Protein AF-A0A0K9P7D8-F1 (afdb_monomer_lite)

Foldseek 3Di:
DQAAAPQPRHSPPVVQWDAAPPPSNHTHGCVRVVNPDRDDPPDDDHDHDPVCVVVVVVPPPPPPDDDDDDDDDDDDDDDDDDDDDDDDDDDDDDDDDDDDDDDDDDDDDDDPDDDPDDDPDDPVVVVVVVVVVVVVVVVVVVVVVVVVVVVVVVVVVVVVVVVVVVVVVVVVVVVVVVVVVVVVVVVVVVVVVVVVVVVVVVVVVVVVVVVVVVVVVVVVVVVVVVVVVVVVVVVVVVVVVVVVVVVVVVVVVVVVVVVVVLLVVLVVVVVVVVVVCVVVPPPDPVVVCVVCVVVVCVSQPDPDPVVVVVCVVPHHCCVPVVNVVVCVVCVDPPPDD

Organism: Zostera marina (NCBI:txid29655)

Structure (mmCIF, N/CA/C/O backbone):
data_AF-A0A0K9P7D8-F1
#
_entry.id   AF-A0A0K9P7D8-F1
#
loop_
_atom_site.group_PDB
_atom_site.id
_atom_site.type_symbol
_atom_site.label_atom_id
_atom_site.label_alt_id
_atom_site.label_comp_id
_atom_site.label_asym_id
_atom_site.label_entity_id
_atom_site.label_seq_id
_atom_site.pdbx_PDB_ins_code
_atom_site.Cartn_x
_atom_site.Cartn_y
_atom_site.Cartn_z
_atom_site.occupancy
_atom_site.B_iso_or_equiv
_atom_site.auth_seq_id
_atom_site.auth_comp_id
_atom_site.auth_asym_id
_atom_site.auth_atom_id
_atom_site.pdbx_PDB_model_num
ATOM 1 N N . MET A 1 1 ? -27.433 30.986 1.032 1.00 58.84 1 MET A N 1
ATOM 2 C CA . MET A 1 1 ? -26.273 30.567 1.846 1.00 58.84 1 MET A CA 1
ATOM 3 C C . MET A 1 1 ? -25.090 30.485 0.903 1.00 58.84 1 MET A C 1
ATOM 5 O O . MET A 1 1 ? -25.210 29.782 -0.090 1.00 58.84 1 MET A O 1
ATOM 9 N N . ASN A 1 2 ? -24.015 31.236 1.149 1.00 71.69 2 ASN A N 1
ATOM 10 C CA . ASN A 1 2 ? -22.793 31.108 0.352 1.00 71.69 2 ASN A CA 1
ATOM 11 C C . ASN A 1 2 ? -22.069 29.847 0.818 1.00 71.69 2 ASN A C 1
ATOM 13 O O . ASN A 1 2 ? -21.418 29.853 1.861 1.00 71.69 2 ASN A O 1
ATOM 17 N N . THR A 1 3 ? -22.256 28.748 0.094 1.00 87.25 3 THR A N 1
ATOM 18 C CA . THR A 1 3 ? -21.546 27.497 0.351 1.00 87.25 3 THR A CA 1
ATOM 19 C C . THR A 1 3 ? -20.087 27.695 -0.048 1.00 87.25 3 THR A C 1
ATOM 21 O O . THR A 1 3 ? -19.791 27.936 -1.213 1.00 87.25 3 THR A O 1
ATOM 24 N N . VAL A 1 4 ? -19.181 27.643 0.926 1.00 96.06 4 VAL A N 1
ATOM 25 C CA . VAL A 1 4 ? -17.730 27.725 0.704 1.00 96.06 4 VAL A CA 1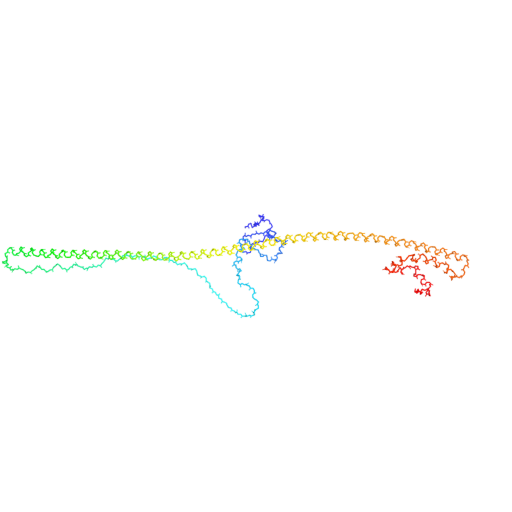
ATOM 26 C C . VAL A 1 4 ? -17.124 26.325 0.730 1.00 96.06 4 VAL A C 1
ATOM 28 O O . VAL A 1 4 ? -17.652 25.430 1.395 1.00 96.06 4 VAL A O 1
ATOM 31 N N . CYS A 1 5 ? -16.017 26.121 0.018 1.00 96.38 5 CYS A N 1
ATOM 32 C CA . CYS A 1 5 ? -15.288 24.860 0.079 1.00 96.38 5 CYS A CA 1
ATOM 33 C C . CYS A 1 5 ? -14.714 24.638 1.483 1.00 96.38 5 CYS A C 1
ATOM 35 O O . CYS A 1 5 ? -13.988 25.482 2.004 1.00 96.38 5 CYS A O 1
ATOM 37 N N . GLN A 1 6 ? -14.996 23.484 2.087 1.00 95.06 6 GLN A N 1
ATOM 38 C CA . GLN A 1 6 ? -14.546 23.170 3.449 1.00 95.06 6 GLN A CA 1
ATOM 39 C C . GLN A 1 6 ? -13.032 22.940 3.567 1.00 95.06 6 GLN A C 1
ATOM 41 O O . GLN A 1 6 ? -12.501 22.996 4.670 1.00 95.06 6 GLN A O 1
ATOM 46 N N . VAL A 1 7 ? -12.344 22.679 2.450 1.00 94.81 7 VAL A N 1
ATOM 47 C CA . VAL A 1 7 ? -10.894 22.416 2.433 1.00 94.81 7 VAL A CA 1
ATOM 48 C C . VAL A 1 7 ? -10.107 23.700 2.227 1.00 94.81 7 VAL A C 1
ATOM 50 O O . VAL A 1 7 ? -9.207 23.997 3.002 1.00 94.81 7 VAL A O 1
ATOM 53 N N . CYS A 1 8 ? -10.434 24.474 1.190 1.00 96.06 8 CYS A N 1
ATOM 54 C CA . CYS A 1 8 ? -9.676 25.680 0.854 1.00 96.06 8 CYS A CA 1
ATOM 55 C C . CYS A 1 8 ? -10.299 26.975 1.400 1.00 96.06 8 CYS A C 1
ATOM 57 O O . CYS A 1 8 ? -9.670 28.025 1.320 1.00 96.06 8 CYS A O 1
ATOM 59 N N . GLY A 1 9 ? -11.531 26.938 1.922 1.00 95.44 9 GLY A N 1
ATOM 60 C CA . GLY A 1 9 ? -12.249 28.110 2.441 1.00 95.44 9 GLY A CA 1
ATOM 61 C C . GLY A 1 9 ? -12.726 29.102 1.372 1.00 95.44 9 GLY A C 1
ATOM 62 O O . GLY A 1 9 ? -13.367 30.097 1.702 1.00 95.44 9 GLY A O 1
ATOM 63 N N . VAL A 1 10 ? -12.436 28.849 0.092 1.00 95.56 10 VAL A N 1
ATOM 64 C CA . VAL A 1 10 ? -12.766 29.745 -1.023 1.00 95.56 10 VAL A CA 1
ATOM 65 C C . VAL A 1 10 ? -14.200 29.493 -1.504 1.00 95.56 10 VAL A C 1
ATOM 67 O O . VAL A 1 10 ? -14.626 28.347 -1.656 1.00 95.56 10 VAL A O 1
ATOM 70 N N . GLY A 1 11 ? -14.948 30.577 -1.744 1.00 90.88 11 GLY A N 1
ATOM 71 C CA . GLY A 1 11 ? -16.308 30.558 -2.312 1.00 90.88 11 GLY A CA 1
ATOM 72 C C . GLY A 1 11 ? -16.385 30.909 -3.803 1.00 90.88 11 GLY A C 1
ATOM 73 O O . GLY A 1 11 ? -17.477 30.990 -4.356 1.00 90.88 11 GLY A O 1
ATOM 74 N N . ASN A 1 12 ? -15.242 31.149 -4.446 1.00 89.00 12 ASN A N 1
ATOM 75 C CA . ASN A 1 12 ? -15.163 31.418 -5.880 1.00 89.00 12 ASN A CA 1
ATOM 76 C C . ASN A 1 12 ? -15.348 30.109 -6.676 1.00 89.00 12 ASN A C 1
ATOM 78 O O . ASN A 1 12 ? -14.992 29.033 -6.188 1.00 89.00 12 ASN A O 1
ATOM 82 N N . ASN A 1 13 ? -15.884 30.221 -7.893 1.00 90.88 13 ASN A N 1
ATOM 83 C CA . ASN A 1 13 ? -16.211 29.119 -8.812 1.00 90.88 13 ASN A CA 1
ATOM 84 C C . ASN A 1 13 ? -17.233 28.117 -8.233 1.00 90.88 13 ASN A C 1
ATOM 86 O O . ASN A 1 13 ? -16.903 26.953 -7.982 1.00 90.88 13 ASN A O 1
ATOM 90 N N . PRO A 1 14 ? -18.483 28.550 -7.978 1.00 91.94 14 PRO A N 1
ATOM 91 C CA . PRO A 1 14 ? -19.525 27.678 -7.436 1.00 91.94 14 PRO A CA 1
ATOM 92 C C . PRO A 1 14 ? -19.873 26.492 -8.350 1.00 91.94 14 PRO A C 1
ATOM 94 O O . PRO A 1 14 ? -20.373 25.480 -7.868 1.00 91.94 14 PRO A O 1
ATOM 97 N N . GLU A 1 15 ? -19.591 26.592 -9.646 1.00 90.75 15 GLU A N 1
ATOM 98 C CA . GLU A 1 15 ? -19.736 25.519 -10.631 1.00 90.75 15 GLU A CA 1
ATOM 99 C C . GLU A 1 15 ? -18.812 24.315 -10.387 1.00 90.75 15 GLU A C 1
ATOM 101 O O . GLU A 1 15 ? -19.166 23.204 -10.776 1.00 90.75 15 GLU A O 1
ATOM 106 N N . ASP A 1 16 ? -17.681 24.508 -9.702 1.00 92.44 16 ASP A N 1
ATOM 107 C CA . ASP A 1 16 ? -16.727 23.439 -9.380 1.00 92.44 16 ASP A CA 1
ATOM 108 C C . ASP A 1 16 ? -16.980 22.809 -7.999 1.00 92.44 16 ASP A C 1
ATOM 110 O O . ASP A 1 16 ? -16.260 21.888 -7.591 1.00 92.44 16 ASP A O 1
ATOM 114 N N . LEU A 1 17 ? -17.976 23.305 -7.253 1.00 94.38 17 LEU A N 1
ATOM 115 C CA . LEU A 1 17 ? -18.335 22.779 -5.940 1.00 94.38 17 LEU A CA 1
ATOM 116 C C . LEU A 1 17 ? -19.171 21.507 -6.072 1.00 94.38 17 LEU A C 1
ATOM 118 O O . LEU A 1 17 ? -20.304 21.507 -6.552 1.00 94.38 17 LEU A O 1
ATOM 122 N N . ILE A 1 18 ? -18.638 20.422 -5.525 1.00 94.19 18 ILE A N 1
ATOM 123 C CA . ILE A 1 18 ? -19.352 19.169 -5.348 1.00 94.19 18 ILE A CA 1
ATOM 124 C C . ILE A 1 18 ? -20.016 19.202 -3.971 1.00 94.19 18 ILE A C 1
ATOM 126 O O . ILE A 1 18 ? -19.359 19.316 -2.933 1.00 94.19 18 ILE A O 1
ATOM 130 N N . LEU A 1 19 ? -21.344 19.105 -3.961 1.00 95.38 19 LEU A N 1
ATOM 131 C CA . LEU A 1 19 ? -22.136 19.056 -2.735 1.00 95.38 19 LEU A CA 1
ATOM 132 C C . LEU A 1 19 ? -22.250 17.624 -2.220 1.00 95.38 19 LEU A C 1
ATOM 134 O O . LEU A 1 19 ? -22.466 16.684 -2.987 1.00 95.38 19 LEU A O 1
ATOM 138 N N . CYS A 1 20 ? -22.203 17.464 -0.898 1.00 95.06 20 CYS A N 1
ATOM 139 C CA . CYS A 1 20 ? -22.435 16.173 -0.259 1.00 95.06 20 CYS A CA 1
ATOM 140 C C . CYS A 1 20 ? -23.817 15.643 -0.655 1.00 95.06 20 CYS A C 1
ATOM 142 O O . CYS A 1 20 ? -24.840 16.294 -0.428 1.00 95.06 20 CYS A O 1
ATOM 144 N N . THR A 1 21 ? -23.861 14.446 -1.233 1.00 94.88 21 THR A N 1
ATOM 145 C CA . THR A 1 21 ? -25.103 13.813 -1.697 1.00 94.88 21 THR A CA 1
ATOM 146 C C . THR A 1 21 ? -26.097 13.546 -0.571 1.00 94.88 21 THR A C 1
ATOM 148 O O . THR A 1 21 ? -27.298 13.550 -0.829 1.00 94.88 21 THR A O 1
ATOM 151 N N . ILE A 1 22 ? -25.612 13.399 0.666 1.00 94.19 22 ILE A N 1
ATOM 152 C CA . ILE A 1 22 ? -26.424 13.104 1.850 1.00 94.19 22 ILE A CA 1
ATOM 153 C C . ILE A 1 22 ? -26.918 14.383 2.526 1.00 94.19 22 ILE A C 1
ATOM 155 O O . ILE A 1 22 ? -28.121 14.607 2.600 1.00 94.19 22 ILE A O 1
ATOM 159 N N . CYS A 1 23 ? -26.010 15.215 3.050 1.00 94.06 23 CYS A N 1
ATOM 160 C CA . CYS A 1 23 ? -26.413 16.351 3.884 1.00 94.06 23 CYS A CA 1
ATOM 161 C C . CYS A 1 23 ? -26.654 17.643 3.106 1.00 94.06 23 CYS A C 1
ATOM 163 O O . CYS A 1 23 ? -27.262 18.547 3.665 1.00 94.06 23 CYS A O 1
ATOM 165 N N . LYS A 1 24 ? -26.133 17.770 1.875 1.00 94.00 24 LYS A N 1
ATOM 166 C CA . LYS A 1 24 ? -26.163 18.991 1.040 1.00 94.00 24 LYS A CA 1
ATOM 167 C C . LYS A 1 24 ? -25.583 20.264 1.685 1.00 94.00 24 LYS A C 1
ATOM 169 O O . LYS A 1 24 ? -25.501 21.289 1.022 1.00 94.00 24 LYS A O 1
ATOM 174 N N . ASN A 1 25 ? -25.123 20.181 2.934 1.00 94.12 25 ASN A N 1
ATOM 175 C CA . ASN A 1 25 ? -24.571 21.288 3.715 1.00 94.12 25 ASN A CA 1
ATOM 176 C C . ASN A 1 25 ? -23.050 21.417 3.569 1.00 94.12 25 ASN A C 1
ATOM 178 O O . ASN A 1 25 ? -22.493 22.480 3.818 1.00 94.12 25 ASN A O 1
ATOM 182 N N . ALA A 1 26 ? -22.376 20.328 3.198 1.00 95.06 26 ALA A N 1
ATOM 183 C CA . ALA A 1 26 ? -20.945 20.312 2.940 1.00 95.06 26 ALA A CA 1
ATOM 184 C C . ALA A 1 26 ? -20.677 20.442 1.438 1.00 95.06 26 ALA A C 1
ATOM 186 O O . ALA A 1 26 ? -21.335 19.773 0.634 1.00 95.06 26 ALA A O 1
ATOM 187 N N . ALA A 1 27 ? -19.689 21.264 1.089 1.00 96.19 27 ALA A N 1
ATOM 188 C CA . ALA A 1 27 ? -19.196 21.451 -0.268 1.00 96.19 27 ALA A CA 1
ATOM 189 C C . ALA A 1 27 ? -17.665 21.364 -0.283 1.00 96.19 27 ALA A C 1
ATOM 191 O O . ALA A 1 27 ? -16.997 21.890 0.613 1.00 96.19 27 ALA A O 1
ATOM 192 N N . GLN A 1 28 ? -17.111 20.737 -1.312 1.00 96.00 28 GLN A N 1
ATOM 193 C CA . GLN A 1 28 ? -15.687 20.797 -1.634 1.00 96.00 28 GLN A CA 1
ATOM 194 C C . GLN A 1 28 ? -15.530 21.016 -3.133 1.00 96.00 28 GLN A C 1
ATOM 196 O O . GLN A 1 28 ? -16.351 20.549 -3.920 1.00 96.00 28 GLN A O 1
ATOM 201 N N . HIS A 1 29 ? -14.483 21.727 -3.543 1.00 95.38 29 HIS A N 1
ATOM 202 C CA . HIS A 1 29 ? -14.145 21.797 -4.961 1.00 95.38 29 HIS A CA 1
ATOM 203 C C . HIS A 1 29 ? -13.710 20.425 -5.476 1.00 95.38 29 HIS A C 1
ATOM 205 O O . HIS A 1 29 ? -13.046 19.675 -4.758 1.00 95.38 29 HIS A O 1
ATOM 211 N N . SER A 1 30 ? -14.012 20.132 -6.739 1.00 93.25 30 SER A N 1
ATOM 212 C CA . SER A 1 30 ? -13.588 18.901 -7.422 1.00 93.25 30 SER A CA 1
ATOM 213 C C . SER A 1 30 ? -12.090 18.607 -7.247 1.00 93.25 30 SER A C 1
ATOM 215 O O . SER A 1 30 ? -11.712 17.501 -6.857 1.00 93.25 30 SER A O 1
ATOM 217 N N . TYR A 1 31 ? -1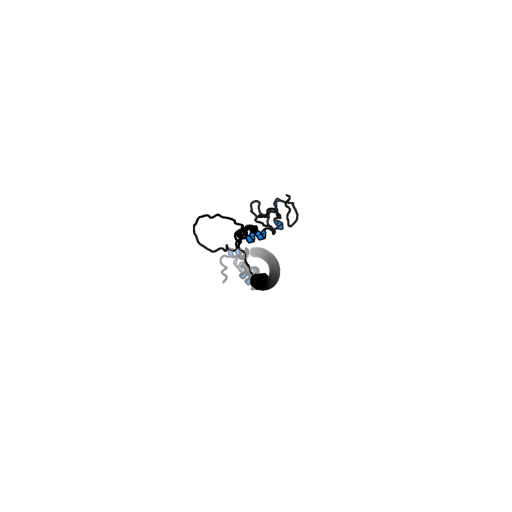1.239 19.620 -7.410 1.00 92.75 31 TYR A N 1
ATOM 218 C CA . TYR A 1 31 ? -9.793 19.495 -7.216 1.00 92.75 31 TYR A CA 1
ATOM 219 C C . TYR A 1 31 ? -9.384 19.300 -5.745 1.00 92.75 31 TYR A C 1
ATOM 221 O O . TYR A 1 31 ? -8.387 18.635 -5.475 1.00 92.75 31 TYR A O 1
ATOM 229 N N . CYS A 1 32 ? -10.153 19.823 -4.782 1.00 93.38 32 CYS A N 1
ATOM 230 C CA . CYS A 1 32 ? -9.916 19.594 -3.351 1.00 93.38 32 CYS A CA 1
ATOM 231 C C . CYS A 1 32 ? -10.277 18.166 -2.923 1.00 93.38 32 CYS A C 1
ATOM 233 O O . CYS A 1 32 ? -9.686 17.655 -1.978 1.00 93.38 32 CYS A O 1
ATOM 235 N N . CYS A 1 33 ? -11.205 17.512 -3.625 1.00 87.69 33 CYS A N 1
ATOM 236 C CA . CYS A 1 33 ? -11.535 16.102 -3.415 1.00 87.69 33 CYS A CA 1
ATOM 237 C C . CYS 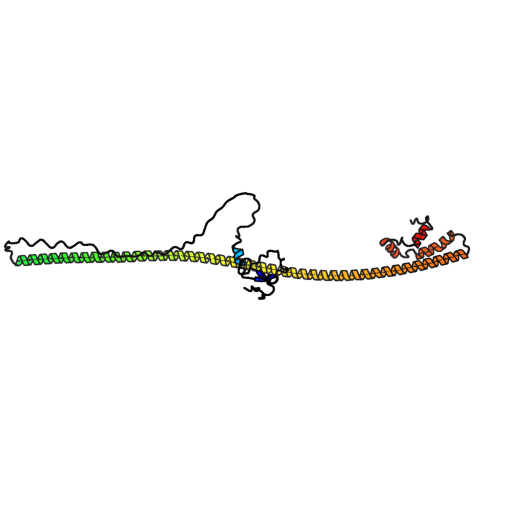A 1 33 ? -10.543 15.134 -4.093 1.00 87.69 33 CYS A C 1
ATOM 239 O O . CYS A 1 33 ? -10.769 13.927 -4.066 1.00 87.69 33 CYS A O 1
ATOM 241 N N . GLY A 1 34 ? -9.487 15.635 -4.747 1.00 86.88 34 GLY A N 1
ATOM 242 C CA . GLY A 1 34 ? -8.539 14.804 -5.495 1.00 86.88 34 GLY A CA 1
ATOM 243 C C . GLY A 1 34 ? -9.037 14.361 -6.876 1.00 86.88 34 GLY A C 1
ATOM 244 O O . GLY A 1 34 ? -8.419 13.498 -7.500 1.00 86.88 34 GLY A O 1
ATOM 245 N N . PHE A 1 35 ? -10.125 14.943 -7.401 1.00 84.25 35 PHE A N 1
ATOM 246 C CA . PHE A 1 35 ? -10.504 14.711 -8.794 1.00 84.25 35 PHE A CA 1
ATOM 247 C C . PHE A 1 35 ? -9.566 15.502 -9.709 1.00 84.25 35 PHE A C 1
ATOM 249 O O . PHE A 1 35 ? -9.668 16.718 -9.844 1.00 84.25 35 PHE A O 1
ATOM 256 N N . HIS A 1 36 ? -8.657 14.797 -10.383 1.00 79.25 36 HIS A N 1
ATOM 257 C CA . HIS A 1 36 ? -7.757 15.397 -11.376 1.00 79.25 36 HIS A CA 1
ATOM 258 C C . HIS A 1 36 ? -8.460 15.783 -12.690 1.00 79.25 36 HIS A C 1
ATOM 260 O O . HIS A 1 36 ? -7.862 16.437 -13.543 1.00 79.25 36 HIS A O 1
ATOM 266 N N . LYS A 1 37 ? -9.723 15.380 -12.875 1.00 82.75 37 LYS A N 1
ATOM 267 C CA . LYS A 1 37 ? -10.567 15.770 -14.009 1.00 82.75 37 LYS A CA 1
ATOM 268 C C . LYS A 1 37 ? -11.878 16.329 -13.479 1.00 82.75 37 LYS A C 1
ATOM 270 O O . LYS A 1 37 ? -12.558 15.651 -12.714 1.00 82.75 37 LYS A O 1
ATOM 275 N N . ILE A 1 38 ? -12.215 17.544 -13.907 1.00 81.62 38 ILE A N 1
ATOM 276 C CA . ILE A 1 38 ? -13.512 18.158 -13.620 1.00 81.62 38 ILE A CA 1
ATOM 277 C C . ILE A 1 38 ? -14.579 17.297 -14.315 1.00 81.62 38 ILE A C 1
ATOM 279 O O . ILE A 1 38 ? -14.485 17.100 -15.533 1.00 81.62 38 ILE A O 1
ATOM 283 N N . PRO A 1 39 ? -15.545 16.742 -13.566 1.00 80.38 39 PRO A N 1
ATOM 284 C CA . PRO A 1 39 ? -16.648 15.972 -14.128 1.00 80.38 39 PRO A CA 1
ATOM 285 C C . PRO A 1 39 ? -17.372 16.786 -15.204 1.00 80.38 39 PRO A C 1
ATOM 287 O O . PRO A 1 39 ? -17.573 17.994 -15.052 1.00 80.38 39 PRO A O 1
ATOM 290 N N . LYS A 1 40 ? -17.753 16.151 -16.315 1.00 85.88 40 LYS A N 1
ATOM 291 C CA . LYS A 1 40 ? -18.542 16.843 -17.348 1.00 85.88 40 LYS A CA 1
ATOM 292 C C . LYS A 1 40 ? -19.914 17.216 -16.773 1.00 85.88 40 LYS A C 1
ATOM 294 O O . LYS A 1 40 ? -20.406 16.529 -15.886 1.00 85.88 40 LYS A O 1
ATOM 299 N N . LYS A 1 41 ? -20.558 18.266 -17.307 1.00 78.00 41 LYS A N 1
ATOM 300 C CA . LYS A 1 41 ? -21.847 18.798 -16.803 1.00 78.00 41 LYS A CA 1
ATOM 301 C C . LYS A 1 41 ? -22.975 17.760 -16.654 1.00 78.00 41 LYS A C 1
ATOM 303 O O . LYS A 1 41 ? -23.896 18.009 -15.886 1.00 78.00 41 LYS A O 1
ATOM 308 N N . ASP A 1 42 ? -22.875 16.613 -17.325 1.00 81.75 42 ASP A N 1
ATOM 309 C CA . ASP A 1 42 ? -23.888 15.551 -17.312 1.00 81.75 42 ASP A CA 1
ATOM 310 C C . ASP A 1 42 ? -23.493 14.318 -16.468 1.00 81.75 42 ASP A C 1
ATOM 312 O O . ASP A 1 42 ? -24.247 13.348 -16.384 1.00 81.75 42 ASP A O 1
ATOM 316 N N . GLU A 1 43 ? -22.316 14.318 -15.834 1.00 85.88 43 GLU A N 1
ATOM 317 C CA . GLU A 1 43 ? -21.859 13.208 -14.994 1.00 85.88 43 GLU A CA 1
ATOM 318 C C . GLU A 1 43 ? -22.348 13.382 -13.548 1.00 85.88 43 GLU A C 1
ATOM 320 O O . GLU A 1 43 ? -21.977 14.318 -12.840 1.00 85.88 43 GLU A O 1
ATOM 325 N N . ASN A 1 44 ? -23.178 12.445 -13.080 1.00 83.81 44 ASN A N 1
ATOM 326 C CA . ASN A 1 44 ? -23.623 12.402 -11.687 1.00 83.81 44 ASN A CA 1
ATOM 327 C C . ASN A 1 44 ? -22.471 11.972 -10.770 1.00 83.81 44 ASN A C 1
ATOM 329 O O . ASN A 1 44 ? -22.159 10.786 -10.655 1.00 83.81 44 ASN A O 1
ATOM 333 N N . VAL A 1 45 ? -21.859 12.933 -10.082 1.00 88.50 45 VAL A N 1
ATOM 334 C CA . VAL A 1 45 ? -20.767 12.670 -9.137 1.00 88.50 45 VAL A CA 1
ATOM 335 C C . VAL A 1 45 ? -21.341 12.380 -7.757 1.00 88.50 45 VAL A C 1
ATOM 337 O O . VAL A 1 45 ? -21.974 13.232 -7.130 1.00 88.50 45 VAL A O 1
ATOM 340 N N . VAL A 1 46 ? -21.106 11.165 -7.264 1.00 90.81 46 VAL A N 1
ATOM 341 C CA . VAL A 1 46 ? -21.499 10.768 -5.910 1.00 90.81 46 VAL A CA 1
ATOM 342 C C . VAL A 1 46 ? -20.345 11.050 -4.955 1.00 90.81 46 VAL A C 1
ATOM 344 O O . VAL A 1 46 ? -19.342 10.345 -4.950 1.00 90.81 46 VAL A O 1
ATOM 347 N N . TRP A 1 47 ? -20.501 12.078 -4.123 1.00 92.75 47 TRP A N 1
ATOM 348 C CA . TRP A 1 47 ? -19.561 12.424 -3.055 1.00 92.75 47 TRP A CA 1
ATOM 349 C C . TRP A 1 47 ? -20.287 12.550 -1.712 1.00 92.75 47 TRP A C 1
ATOM 351 O O . TRP A 1 47 ? -21.454 12.956 -1.654 1.00 92.75 47 TRP A O 1
ATOM 361 N N . SER A 1 48 ? -19.607 12.188 -0.625 1.00 93.50 48 SER A N 1
ATOM 362 C CA . SER A 1 48 ? -20.116 12.288 0.746 1.00 93.50 48 SER A CA 1
ATOM 363 C C . SER A 1 48 ? -19.049 12.878 1.655 1.00 93.50 48 SER A C 1
ATOM 365 O O . SER A 1 48 ? -17.906 12.435 1.622 1.00 93.50 48 SER A O 1
ATOM 367 N N . CYS A 1 49 ? -19.423 13.857 2.481 1.00 93.69 49 CYS A N 1
ATOM 368 C CA . CYS A 1 49 ? -18.496 14.451 3.442 1.00 93.69 49 CYS A CA 1
ATOM 369 C C . CYS A 1 49 ? -18.147 13.473 4.572 1.00 93.69 49 CYS A C 1
ATOM 371 O O . CYS A 1 49 ? -18.903 12.542 4.854 1.00 93.69 49 CYS A O 1
ATOM 373 N N . GLU A 1 50 ? -17.046 13.733 5.274 1.00 89.62 50 GLU A N 1
ATOM 374 C CA . GLU A 1 50 ? -16.521 12.880 6.353 1.00 89.62 50 GLU A CA 1
ATOM 375 C C . GLU A 1 50 ? -17.542 12.599 7.465 1.00 89.62 50 GLU A C 1
ATOM 377 O O . GLU A 1 50 ? -17.593 11.498 8.004 1.00 89.62 50 GLU A O 1
ATOM 382 N N . GLN A 1 51 ? -18.429 13.554 7.758 1.00 91.38 51 GLN A N 1
ATOM 383 C CA . GLN A 1 51 ? -19.506 13.371 8.739 1.00 91.38 51 GLN A CA 1
ATOM 384 C C . GLN A 1 51 ? -20.605 12.411 8.252 1.00 91.38 51 GLN A C 1
ATOM 386 O O . GLN A 1 51 ? -21.302 11.797 9.058 1.00 91.38 51 GLN A O 1
ATOM 391 N N . CYS A 1 52 ? -20.780 12.286 6.935 1.00 91.06 52 CYS A N 1
ATOM 392 C CA . CYS A 1 52 ? -21.796 11.441 6.309 1.00 91.06 52 CYS A CA 1
ATOM 393 C C . CYS A 1 52 ? -21.270 10.056 5.894 1.00 91.06 52 CYS A C 1
ATOM 395 O O . CYS A 1 52 ? -22.076 9.135 5.758 1.00 91.06 52 CYS A O 1
ATOM 397 N N . VAL A 1 53 ? -19.952 9.870 5.739 1.00 87.00 53 VAL A N 1
ATOM 398 C CA . VAL A 1 53 ? -19.330 8.565 5.421 1.00 87.00 53 VAL A CA 1
ATOM 399 C C . VAL A 1 53 ? -19.776 7.438 6.376 1.00 87.00 53 VAL A C 1
ATOM 401 O O . VAL A 1 53 ? -20.186 6.383 5.882 1.00 87.00 53 VAL A O 1
ATOM 404 N N . PRO A 1 54 ? -19.834 7.626 7.714 1.00 73.88 54 PRO A N 1
ATOM 405 C CA . PRO A 1 54 ? -20.277 6.574 8.635 1.00 73.88 54 PRO A CA 1
ATOM 406 C C . PRO A 1 54 ? -21.733 6.128 8.425 1.00 73.88 54 PRO A C 1
ATOM 408 O O . PRO A 1 54 ? -22.103 5.021 8.815 1.00 73.88 54 PRO A O 1
ATOM 411 N N . ILE A 1 55 ? -22.577 6.971 7.818 1.00 72.19 55 ILE A N 1
ATOM 412 C CA . ILE A 1 55 ? -23.995 6.673 7.562 1.00 72.19 55 ILE A CA 1
ATOM 413 C C . ILE A 1 55 ? -24.137 5.699 6.385 1.00 72.19 55 ILE A C 1
ATOM 415 O O . ILE A 1 55 ? -25.020 4.842 6.408 1.00 72.19 55 ILE A O 1
ATOM 419 N N . ILE A 1 56 ? -23.255 5.792 5.384 1.00 60.28 56 ILE A N 1
ATOM 420 C CA . ILE A 1 56 ? -23.243 4.885 4.226 1.00 60.28 56 ILE A CA 1
ATOM 421 C C . ILE A 1 56 ? -22.806 3.488 4.657 1.00 60.28 56 ILE A C 1
ATOM 423 O O . ILE A 1 56 ? -23.472 2.512 4.325 1.00 60.28 56 ILE A O 1
ATOM 427 N N . ILE A 1 57 ? -21.753 3.399 5.472 1.00 59.91 57 ILE A N 1
ATOM 428 C CA . ILE A 1 57 ? -21.218 2.116 5.950 1.00 59.91 57 ILE A CA 1
ATOM 429 C C . ILE A 1 57 ? -22.256 1.364 6.802 1.00 59.91 57 ILE A C 1
ATOM 431 O O . ILE A 1 57 ? -22.291 0.142 6.790 1.00 59.91 57 ILE A O 1
ATOM 435 N N . ARG A 1 58 ? -23.161 2.078 7.486 1.00 53.91 58 ARG A N 1
ATOM 436 C CA . ARG A 1 58 ? -24.250 1.467 8.270 1.00 53.91 58 ARG A CA 1
ATOM 437 C C . ARG A 1 58 ? -25.473 1.042 7.454 1.00 53.91 58 ARG A C 1
ATOM 439 O O . ARG A 1 58 ? -26.303 0.316 7.986 1.00 53.91 58 ARG A O 1
ATOM 446 N N . LYS A 1 59 ? -25.628 1.523 6.216 1.00 56.03 59 LYS A N 1
ATOM 447 C CA . LYS A 1 59 ? -26.757 1.164 5.335 1.00 56.03 59 LYS A CA 1
ATOM 448 C C . LYS A 1 59 ? -26.417 0.076 4.323 1.00 56.03 59 LYS A C 1
ATOM 450 O O . LYS A 1 59 ? -27.331 -0.491 3.735 1.00 56.03 59 LYS A O 1
ATOM 455 N N . ILE A 1 60 ? -25.134 -0.200 4.108 1.00 53.69 60 ILE A N 1
ATOM 456 C CA . ILE A 1 60 ? -24.708 -1.376 3.357 1.00 53.69 60 ILE A CA 1
ATOM 457 C C . ILE A 1 60 ? -24.727 -2.528 4.357 1.00 53.69 60 ILE A C 1
ATOM 459 O O . ILE A 1 60 ? -23.772 -2.721 5.105 1.00 53.69 60 ILE A O 1
ATOM 463 N N . ASP A 1 61 ? -25.854 -3.238 4.422 1.00 48.03 61 ASP A N 1
ATOM 464 C CA . ASP A 1 61 ? -25.934 -4.488 5.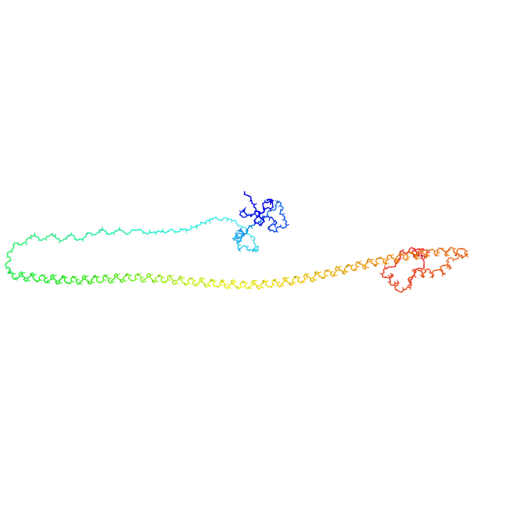171 1.00 48.03 61 ASP A CA 1
ATOM 465 C C . ASP A 1 61 ? -24.773 -5.397 4.732 1.00 48.03 61 ASP A C 1
ATOM 467 O O . ASP A 1 61 ? -24.678 -5.736 3.550 1.00 48.03 61 ASP A O 1
ATOM 471 N N . PRO A 1 62 ? -23.908 -5.870 5.645 1.00 52.03 62 PRO A N 1
ATOM 472 C CA . PRO A 1 62 ? -22.847 -6.814 5.298 1.00 52.03 62 PRO A CA 1
ATOM 473 C C . PRO A 1 62 ? -23.374 -8.197 4.858 1.00 52.03 62 PRO A C 1
ATOM 475 O O . PRO A 1 62 ? -22.576 -9.097 4.614 1.00 52.03 62 PRO A O 1
ATOM 478 N N . SER A 1 63 ? -24.697 -8.392 4.737 1.00 50.91 63 SER A N 1
ATOM 479 C CA . SER A 1 63 ? -25.301 -9.664 4.310 1.00 50.91 63 SER A CA 1
ATOM 480 C C . SER A 1 63 ? -25.454 -9.829 2.792 1.00 50.91 63 SER A C 1
ATOM 482 O O . SER A 1 63 ? -25.694 -10.942 2.328 1.00 50.91 63 SER A O 1
ATOM 484 N N . SER A 1 64 ? -25.262 -8.777 1.988 1.00 47.12 64 SER A N 1
ATOM 485 C CA . SER A 1 64 ? -25.324 -8.882 0.524 1.00 47.12 64 SER A CA 1
ATOM 486 C C . SER A 1 64 ? -23.944 -9.142 -0.089 1.00 47.12 64 SER A C 1
ATOM 488 O O . SER A 1 64 ? -23.402 -8.309 -0.814 1.00 47.12 64 SER A O 1
ATOM 490 N N . ALA A 1 65 ? -23.369 -10.310 0.201 1.00 44.53 65 ALA A N 1
ATOM 491 C CA . ALA A 1 65 ? -22.325 -10.891 -0.642 1.00 44.53 65 ALA A CA 1
ATOM 492 C C . ALA A 1 65 ? -22.972 -11.478 -1.919 1.00 44.53 65 ALA A C 1
ATOM 494 O O . ALA A 1 65 ? -24.076 -12.027 -1.842 1.00 44.53 65 ALA A O 1
ATOM 495 N N . PRO A 1 66 ? -22.332 -11.388 -3.100 1.00 48.72 66 PRO A N 1
ATOM 496 C CA . PRO A 1 66 ? -22.913 -11.893 -4.336 1.00 48.72 66 PRO A CA 1
ATOM 497 C C . PRO A 1 66 ? -22.811 -13.420 -4.369 1.00 48.72 66 PRO A C 1
ATOM 499 O O . PRO A 1 66 ? -21.771 -13.975 -4.717 1.00 48.72 66 PRO A O 1
ATOM 502 N N . ASN A 1 67 ? -23.900 -14.109 -4.023 1.00 42.56 67 ASN A N 1
ATOM 503 C CA . ASN A 1 67 ? -24.047 -15.521 -4.355 1.00 42.56 67 ASN A CA 1
ATOM 504 C C . ASN A 1 67 ? -24.556 -15.663 -5.790 1.00 42.56 67 ASN A C 1
ATOM 506 O O . ASN A 1 67 ? -25.571 -15.089 -6.189 1.00 42.56 67 ASN A O 1
ATOM 510 N N . ALA A 1 68 ? -23.802 -16.445 -6.551 1.00 46.41 68 ALA A N 1
ATOM 511 C CA . ALA A 1 68 ? -24.074 -16.825 -7.918 1.00 46.41 68 ALA A CA 1
ATOM 512 C C . ALA A 1 68 ? -25.443 -17.518 -8.075 1.00 46.41 68 ALA A C 1
ATOM 514 O O . ALA A 1 68 ? -25.828 -18.371 -7.280 1.00 46.41 68 ALA A O 1
ATOM 515 N N . THR A 1 69 ? -26.114 -17.172 -9.175 1.00 45.94 69 THR A N 1
ATOM 516 C CA . THR A 1 69 ? -27.021 -18.024 -9.959 1.00 45.94 69 THR A CA 1
ATOM 517 C C . THR A 1 69 ? -28.196 -18.688 -9.224 1.00 45.94 69 THR A C 1
ATOM 519 O O . THR A 1 69 ? -28.080 -19.811 -8.744 1.00 45.94 69 THR A O 1
ATOM 522 N N . ARG A 1 70 ? -29.399 -18.097 -9.325 1.00 38.31 70 ARG A N 1
ATOM 523 C CA . ARG A 1 70 ? -30.598 -18.811 -9.823 1.00 38.31 70 ARG A CA 1
ATOM 524 C C . ARG A 1 70 ? -31.802 -17.894 -10.030 1.00 38.31 70 ARG A C 1
ATOM 526 O O . ARG A 1 70 ? -32.184 -17.101 -9.182 1.00 38.31 70 ARG A O 1
ATOM 533 N N . THR A 1 71 ? -32.403 -18.092 -11.193 1.00 44.59 71 THR A N 1
ATOM 534 C CA . THR A 1 71 ? -33.719 -17.653 -11.654 1.00 44.59 71 THR A CA 1
ATOM 535 C C . THR A 1 71 ? -34.844 -18.069 -10.703 1.00 44.59 71 THR A C 1
ATOM 537 O O . THR A 1 71 ? -34.947 -19.248 -10.359 1.00 44.59 71 THR A O 1
ATOM 540 N N . GLY A 1 72 ? -35.731 -17.135 -10.357 1.00 35.59 72 GLY A N 1
ATOM 541 C CA . GLY A 1 72 ? -36.960 -17.430 -9.623 1.00 35.59 72 GLY A CA 1
ATOM 542 C C . GLY A 1 72 ? -37.845 -16.199 -9.449 1.00 35.59 72 GLY A C 1
ATOM 543 O O . GLY A 1 72 ? -37.584 -15.346 -8.613 1.00 35.59 72 GLY A O 1
ATOM 544 N N . THR A 1 73 ? -38.890 -16.122 -10.266 1.00 45.69 73 THR A N 1
ATOM 545 C CA . THR A 1 73 ? -40.027 -15.199 -10.184 1.00 45.69 73 THR A CA 1
ATOM 546 C C . THR A 1 73 ? -40.788 -15.340 -8.863 1.00 45.69 73 THR A C 1
ATOM 548 O O . THR A 1 73 ? -41.128 -16.459 -8.483 1.00 45.69 73 THR A O 1
ATOM 551 N N . GLY A 1 74 ? -41.145 -14.229 -8.211 1.00 34.47 74 GLY A N 1
ATOM 552 C CA . GLY A 1 74 ? -42.028 -14.260 -7.042 1.00 34.47 74 GLY A CA 1
ATOM 553 C C . GLY A 1 74 ? -42.352 -12.880 -6.477 1.00 34.47 74 GLY A C 1
ATOM 554 O O . GLY A 1 74 ? -41.487 -12.177 -5.972 1.00 34.47 74 GLY A O 1
ATOM 555 N N . THR A 1 75 ? -43.618 -12.507 -6.593 1.00 40.12 75 THR A N 1
ATOM 556 C CA . THR A 1 75 ? -44.289 -11.293 -6.114 1.00 40.12 75 THR A CA 1
ATOM 557 C C . THR A 1 75 ? -44.448 -11.198 -4.589 1.00 40.12 75 THR A C 1
ATOM 559 O O . THR A 1 75 ? -44.629 -12.216 -3.931 1.00 40.12 75 THR A O 1
ATOM 562 N N . SER A 1 76 ? -44.623 -9.952 -4.117 1.00 35.62 76 SER A N 1
ATOM 563 C CA . SER A 1 76 ? -45.515 -9.509 -3.019 1.00 35.62 76 SER A CA 1
ATOM 564 C C . SER A 1 76 ? -44.874 -8.991 -1.717 1.00 35.62 76 SER A C 1
ATOM 566 O O . SER A 1 76 ? -44.219 -9.717 -0.985 1.00 35.62 76 SER A O 1
ATOM 568 N N . SER A 1 77 ? -45.160 -7.706 -1.453 1.00 39.47 77 SER A N 1
ATOM 569 C CA . SER A 1 77 ? -45.732 -7.125 -0.220 1.00 39.47 77 SER A CA 1
ATOM 570 C C . SER A 1 77 ? -45.306 -7.683 1.147 1.00 39.47 77 SER A C 1
ATOM 572 O O . SER A 1 77 ? -45.646 -8.811 1.475 1.00 39.47 77 SER A O 1
ATOM 574 N N . HIS A 1 78 ? -44.763 -6.826 2.024 1.00 32.66 78 HIS A N 1
ATOM 575 C CA . HIS A 1 78 ? -45.434 -6.502 3.293 1.00 32.66 78 HIS A CA 1
ATOM 576 C C . HIS A 1 78 ? -44.855 -5.260 3.997 1.00 32.66 78 HIS A C 1
ATOM 578 O O . HIS A 1 78 ? -43.686 -4.903 3.890 1.00 32.66 78 HIS A O 1
ATOM 584 N N . ARG A 1 79 ? -45.780 -4.599 4.689 1.00 36.06 79 ARG A N 1
ATOM 585 C CA . ARG A 1 79 ? -45.762 -3.343 5.451 1.00 36.06 79 ARG A CA 1
ATOM 586 C C . ARG A 1 79 ? -45.583 -3.649 6.954 1.00 36.06 79 ARG A C 1
ATOM 588 O O . ARG A 1 79 ? -45.943 -4.757 7.340 1.00 36.06 79 ARG A O 1
ATOM 595 N N . LEU A 1 80 ? -45.221 -2.620 7.748 1.00 35.81 80 LEU A N 1
ATOM 596 C CA . LEU A 1 80 ? -45.397 -2.393 9.218 1.00 35.81 80 LEU A CA 1
ATOM 597 C C . LEU A 1 80 ? -44.072 -2.263 10.002 1.00 35.81 80 LEU A C 1
ATOM 599 O O . LEU A 1 80 ? -43.222 -3.140 9.944 1.00 35.81 80 LEU A O 1
ATOM 603 N N . ASP A 1 81 ? -43.744 -1.060 10.498 1.00 30.08 81 ASP A N 1
ATOM 604 C CA . ASP A 1 81 ? -44.133 -0.410 11.786 1.00 30.08 81 ASP A CA 1
ATOM 605 C C . ASP A 1 81 ? -43.268 -0.892 12.966 1.00 30.08 81 ASP A C 1
ATOM 607 O O . ASP A 1 81 ? -43.207 -2.072 13.275 1.00 30.08 81 ASP A O 1
ATOM 611 N N . LYS A 1 82 ? -42.404 -0.047 13.548 1.00 41.97 82 LYS A N 1
ATOM 612 C CA . LYS A 1 82 ? -42.685 0.944 14.614 1.00 41.97 82 LYS A CA 1
ATOM 613 C C . LYS A 1 82 ? -43.503 0.380 15.783 1.00 41.97 82 LYS A C 1
ATOM 615 O O . LYS A 1 82 ? -44.724 0.415 15.758 1.00 41.97 82 LYS A O 1
ATOM 620 N N . SER A 1 83 ? -42.827 0.081 16.893 1.00 32.12 83 SER A N 1
ATOM 621 C CA . SER A 1 83 ? -43.401 0.328 18.220 1.00 32.12 83 SER A CA 1
ATOM 622 C C . SER A 1 83 ? -42.318 0.522 19.280 1.00 32.12 83 SER A C 1
ATOM 624 O O . SER A 1 83 ? -41.592 -0.397 19.649 1.00 32.12 83 SER A O 1
ATOM 626 N N . VAL A 1 84 ? -42.259 1.759 19.761 1.00 35.19 84 VAL A N 1
ATOM 627 C CA . VAL A 1 84 ? -41.658 2.206 21.016 1.00 35.19 84 VAL A CA 1
ATOM 628 C C . VAL A 1 84 ? -42.585 1.781 22.156 1.00 35.19 84 VAL A C 1
ATOM 630 O O . VAL A 1 84 ? -43.784 2.039 22.087 1.00 35.19 84 VAL A O 1
ATOM 633 N N . THR A 1 85 ? -42.051 1.201 23.229 1.00 34.19 85 THR A N 1
ATOM 634 C CA . THR A 1 85 ? -42.793 1.007 24.485 1.00 34.19 85 THR A CA 1
ATOM 635 C C . THR A 1 85 ? -42.067 1.690 25.639 1.00 34.19 85 THR A C 1
ATOM 637 O O . THR A 1 85 ? -41.110 1.151 26.189 1.00 34.19 85 THR A O 1
ATOM 640 N N . HIS A 1 86 ? -42.558 2.870 26.025 1.00 31.52 86 HIS A N 1
ATOM 641 C CA . HIS A 1 86 ? -42.395 3.426 27.369 1.00 31.52 86 HIS A CA 1
ATOM 642 C C . HIS A 1 86 ? -43.484 2.825 28.268 1.00 31.52 86 HIS A C 1
ATOM 644 O O . HIS A 1 86 ? -44.666 2.899 27.931 1.00 31.52 86 HIS A O 1
ATOM 650 N N . ARG A 1 87 ? -43.107 2.249 29.417 1.00 30.38 87 ARG A N 1
ATOM 651 C CA . ARG A 1 87 ? -44.052 1.775 30.438 1.00 30.38 87 ARG A CA 1
ATOM 652 C C . ARG A 1 87 ? -43.972 2.672 31.671 1.00 30.38 87 ARG A C 1
ATOM 654 O O . ARG A 1 87 ? -42.903 2.879 32.236 1.00 30.38 87 ARG A O 1
ATOM 661 N N . LEU A 1 88 ? -45.130 3.223 32.016 1.00 32.78 88 LEU A N 1
ATOM 662 C CA . LEU A 1 88 ? -45.389 4.167 33.096 1.00 32.78 88 LEU A CA 1
ATOM 663 C C . LEU A 1 88 ? -45.384 3.488 34.472 1.00 32.78 88 LEU A C 1
ATOM 665 O O . LEU A 1 88 ? -45.916 2.393 34.646 1.00 32.78 88 LEU A O 1
ATOM 669 N N . LEU A 1 89 ? -44.831 4.213 35.445 1.00 34.19 89 LEU A N 1
ATOM 670 C CA . LEU A 1 89 ? -44.968 4.013 36.886 1.00 34.19 89 LEU A CA 1
ATOM 671 C C . LEU A 1 89 ? -46.420 4.261 37.327 1.00 34.19 89 LEU A C 1
ATOM 673 O O . LEU A 1 89 ? -46.959 5.342 37.092 1.00 34.19 89 LEU A O 1
ATOM 677 N N . GLN A 1 90 ? -47.021 3.306 38.039 1.00 33.97 90 GLN A N 1
ATOM 678 C CA . GLN A 1 90 ? -48.227 3.528 38.842 1.00 33.97 90 GLN A CA 1
ATOM 679 C C . GLN A 1 90 ? -47.911 3.297 40.326 1.00 33.97 90 GLN A C 1
ATOM 681 O O . GLN A 1 90 ? -47.419 2.243 40.719 1.00 33.97 90 GLN A O 1
ATOM 686 N N . LYS A 1 91 ? -48.195 4.319 41.142 1.00 38.06 91 LYS A N 1
ATOM 687 C CA . LYS A 1 91 ? -48.264 4.265 42.611 1.00 38.06 91 LYS A CA 1
ATOM 688 C C . LYS A 1 91 ? -49.626 3.704 43.044 1.00 38.06 91 LYS A C 1
ATOM 690 O O . LYS A 1 91 ? -50.624 4.112 42.452 1.00 38.06 91 LYS A O 1
ATOM 695 N N . PRO A 1 92 ? -49.719 2.949 44.150 1.00 38.69 92 PRO A N 1
ATOM 696 C CA . PRO A 1 92 ? -50.973 2.774 44.868 1.00 38.69 92 PRO A CA 1
ATOM 697 C C . PRO A 1 92 ? -51.157 3.849 45.951 1.00 38.69 92 PRO A C 1
ATOM 699 O O . PRO A 1 92 ? -50.217 4.230 46.653 1.00 38.69 92 PRO A O 1
ATOM 702 N N . ARG A 1 93 ? -52.399 4.326 46.082 1.00 35.62 93 ARG A N 1
ATOM 703 C CA . ARG A 1 93 ? -52.901 5.165 47.175 1.00 35.62 93 ARG A CA 1
ATOM 704 C C . ARG A 1 93 ? -53.810 4.349 48.108 1.00 35.62 93 ARG A C 1
ATOM 706 O O . ARG A 1 93 ? -54.480 3.429 47.660 1.00 35.62 93 ARG A O 1
ATOM 713 N N . HIS A 1 94 ? -53.898 4.865 49.336 1.00 35.75 94 HIS A N 1
ATOM 714 C CA . HIS A 1 94 ? -54.983 4.779 50.324 1.00 35.75 94 HIS A CA 1
ATOM 715 C C . HIS A 1 94 ? -55.111 3.531 51.216 1.00 35.75 94 HIS A C 1
ATOM 717 O O . HIS A 1 94 ? -55.763 2.548 50.896 1.00 35.75 94 HIS A O 1
ATOM 723 N N . LEU A 1 95 ? -54.563 3.692 52.428 1.00 37.16 95 LEU A N 1
ATOM 724 C CA . LEU A 1 95 ? -55.068 3.157 53.692 1.00 37.16 95 LEU A CA 1
ATOM 725 C C . LEU A 1 95 ? -55.970 4.225 54.328 1.00 37.16 95 LEU A C 1
ATOM 727 O O . LEU A 1 95 ? -55.464 5.270 54.733 1.00 37.16 95 LEU A O 1
ATOM 731 N N . ALA A 1 96 ? -57.272 3.973 54.408 1.00 38.94 96 ALA A N 1
ATOM 732 C CA . ALA A 1 96 ? -58.192 4.630 55.335 1.00 38.94 96 A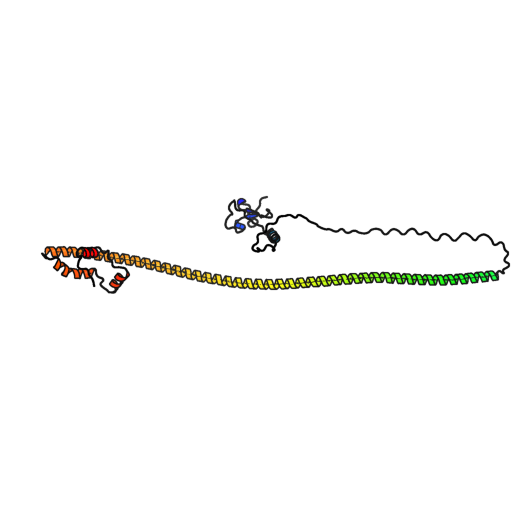LA A CA 1
ATOM 733 C C . ALA A 1 96 ? -59.500 3.836 55.326 1.00 38.94 96 ALA A C 1
ATOM 735 O O . ALA A 1 96 ? -60.333 4.102 54.480 1.00 38.94 96 ALA A O 1
ATOM 736 N N . ASP A 1 97 ? -59.621 2.844 56.211 1.00 36.62 97 ASP A N 1
ATOM 737 C CA . ASP A 1 97 ? -60.894 2.235 56.622 1.00 36.62 97 ASP A CA 1
ATOM 738 C C . ASP A 1 97 ? -60.640 1.384 57.875 1.00 36.62 97 ASP A C 1
ATOM 740 O O . ASP A 1 97 ? -60.300 0.208 57.800 1.00 36.62 97 ASP A O 1
ATOM 744 N N . TYR A 1 98 ? -60.724 2.009 59.050 1.00 38.94 98 TYR A N 1
ATOM 745 C CA . TYR A 1 98 ? -60.857 1.315 60.338 1.00 38.94 98 TYR A CA 1
ATOM 746 C C . TYR A 1 98 ? -61.538 2.260 61.332 1.00 38.94 98 TYR A C 1
ATOM 748 O O . TYR A 1 98 ? -60.904 2.859 62.197 1.00 38.94 98 TYR A O 1
ATOM 756 N N . ALA A 1 99 ? -62.848 2.428 61.176 1.00 37.59 99 ALA A N 1
ATOM 757 C CA . ALA A 1 99 ? -63.683 3.133 62.143 1.00 37.59 99 ALA A CA 1
ATOM 758 C C . ALA A 1 99 ? -65.124 2.611 62.086 1.00 37.59 99 ALA A C 1
ATOM 760 O O . ALA A 1 99 ? -66.026 3.334 61.690 1.00 37.59 99 ALA A O 1
ATOM 761 N N . SER A 1 100 ? -65.339 1.349 62.469 1.00 44.41 100 SER A N 1
ATOM 762 C CA . SER A 1 100 ? -66.687 0.827 62.748 1.00 44.41 100 SER A CA 1
ATOM 763 C C . SER A 1 100 ? -66.630 -0.618 63.240 1.00 44.41 100 SER A C 1
ATOM 765 O O . SER A 1 100 ? -66.554 -1.542 62.437 1.00 44.41 100 SER A O 1
ATOM 767 N N . MET A 1 101 ? -66.688 -0.819 64.557 1.00 35.22 101 MET A N 1
ATOM 768 C CA . MET A 1 101 ? -67.157 -2.071 65.166 1.00 35.22 101 MET A CA 1
ATOM 769 C C . MET A 1 101 ? -67.786 -1.747 66.536 1.00 35.22 101 MET A C 1
ATOM 771 O O . MET A 1 101 ? -67.054 -1.405 67.466 1.00 35.22 101 MET A O 1
ATOM 775 N N . PRO A 1 102 ? -69.127 -1.803 66.657 1.00 45.66 102 PRO A N 1
ATOM 776 C CA . PRO A 1 102 ? -69.868 -1.521 67.877 1.00 45.66 102 PRO A CA 1
ATOM 777 C C . PRO A 1 102 ? -70.335 -2.831 68.521 1.00 45.66 102 PRO A C 1
ATOM 779 O O . PRO A 1 102 ? -71.373 -3.363 68.155 1.00 45.66 102 PRO A O 1
ATOM 782 N N . TYR A 1 103 ? -69.592 -3.357 69.490 1.00 40.00 103 TYR A N 1
ATOM 783 C CA . TYR A 1 103 ? -70.097 -4.391 70.395 1.00 40.00 103 TYR A CA 1
ATOM 784 C C . TYR A 1 103 ? -69.421 -4.200 71.748 1.00 40.00 103 TYR A C 1
ATOM 786 O O . TYR A 1 103 ? -68.212 -4.386 71.836 1.00 40.00 103 TYR A O 1
ATOM 794 N N . LEU A 1 104 ? -70.207 -3.770 72.744 1.00 38.91 104 LEU A N 1
ATOM 795 C CA . LEU A 1 104 ? -70.054 -3.926 74.208 1.00 38.91 104 LEU A CA 1
ATOM 796 C C . LEU A 1 104 ? -70.716 -2.757 74.973 1.00 38.91 104 LEU A C 1
ATOM 798 O O . LEU A 1 104 ? -70.146 -2.173 75.888 1.00 38.91 104 LEU A O 1
ATOM 802 N N . THR A 1 105 ? -71.960 -2.432 74.624 1.00 41.16 105 THR A N 1
ATOM 803 C CA . THR A 1 105 ? -72.875 -1.663 75.483 1.00 41.16 105 THR A CA 1
ATOM 804 C C . THR A 1 105 ? -74.175 -2.439 75.565 1.00 41.16 105 THR A C 1
ATOM 806 O O . THR A 1 105 ? -75.031 -2.328 74.692 1.00 41.16 105 THR A O 1
ATOM 809 N N . GLY A 1 106 ? -74.293 -3.294 76.572 1.00 43.22 106 GLY A N 1
ATOM 810 C CA . GLY A 1 106 ? -75.504 -4.077 76.774 1.00 43.22 106 GLY A CA 1
ATOM 811 C C . GLY A 1 106 ? -75.298 -5.164 77.805 1.00 43.22 106 GLY A C 1
ATOM 812 O O . GLY A 1 106 ? -75.333 -6.323 77.435 1.00 43.22 106 GLY A O 1
ATOM 813 N N . TYR A 1 107 ? -75.012 -4.789 79.056 1.00 41.41 107 TYR A N 1
ATOM 814 C CA . TYR A 1 107 ? -75.234 -5.645 80.232 1.00 41.41 107 TYR A CA 1
ATOM 815 C C . TYR A 1 107 ? -75.096 -4.835 81.538 1.00 41.41 107 TYR A C 1
ATOM 817 O O . TYR A 1 107 ? -74.296 -5.146 82.406 1.00 41.41 107 TYR A O 1
ATOM 825 N N . TYR A 1 108 ? -75.854 -3.745 81.672 1.00 39.56 108 TYR A N 1
ATOM 826 C CA . TYR A 1 108 ? -76.136 -3.115 82.969 1.00 39.56 108 TYR A CA 1
ATOM 827 C C . TYR A 1 108 ? -77.558 -2.570 82.902 1.00 39.56 108 TYR A C 1
ATOM 829 O O . TYR A 1 108 ? -77.796 -1.492 82.368 1.00 39.56 108 TYR A O 1
ATOM 837 N N . GLY A 1 109 ? -78.519 -3.367 83.359 1.00 42.12 109 GLY A N 1
ATOM 838 C CA . GLY A 1 109 ? -79.926 -2.984 83.331 1.00 42.12 109 GLY A CA 1
ATOM 839 C C . GLY A 1 109 ? -80.850 -4.178 83.482 1.00 42.12 109 GLY A C 1
ATOM 840 O O . GLY A 1 109 ? -81.515 -4.538 82.521 1.00 42.12 109 GLY A O 1
ATOM 841 N N . SER A 1 110 ? -80.829 -4.820 84.653 1.00 46.22 110 SER A N 1
ATOM 842 C CA . SER A 1 110 ? -81.942 -5.594 85.240 1.00 46.22 110 SER A CA 1
ATOM 843 C C . SER A 1 110 ? -81.434 -6.321 86.483 1.00 46.22 110 SER A C 1
ATOM 845 O O . SER A 1 110 ? -80.963 -7.447 86.384 1.00 46.22 110 SER A O 1
ATOM 847 N N . LEU A 1 111 ? -81.459 -5.636 87.629 1.00 40.09 111 LEU A N 1
ATOM 848 C CA . LEU A 1 111 ? -81.462 -6.221 88.980 1.00 40.09 111 LEU A CA 1
ATOM 849 C C . LEU A 1 111 ? -81.659 -5.087 90.001 1.00 40.09 111 LEU A C 1
ATOM 851 O O . LEU A 1 111 ? -80.795 -4.781 90.814 1.00 40.09 111 LEU A O 1
ATOM 855 N N . ILE A 1 112 ? -82.801 -4.410 89.902 1.00 43.28 112 ILE A N 1
ATOM 856 C CA . ILE A 1 112 ? -83.406 -3.673 91.014 1.00 43.28 112 ILE A CA 1
ATOM 857 C C . ILE A 1 112 ? -84.883 -4.023 90.941 1.00 43.28 112 ILE A C 1
ATOM 859 O O . ILE A 1 112 ? -85.633 -3.340 90.265 1.00 43.28 112 ILE A O 1
ATOM 863 N N . GLU A 1 113 ? -85.255 -5.151 91.529 1.00 44.81 113 GLU A N 1
ATOM 864 C CA . GLU A 1 113 ? -86.597 -5.436 92.037 1.00 44.81 113 GLU A CA 1
ATOM 865 C C . GLU A 1 113 ? -86.537 -6.818 92.701 1.00 44.81 113 GLU A C 1
ATOM 867 O O . GLU A 1 113 ? -86.049 -7.772 92.102 1.00 44.81 113 GLU A O 1
ATOM 872 N N . HIS A 1 114 ? -87.005 -6.883 93.953 1.00 43.62 114 HIS A N 1
ATOM 873 C CA . HIS A 1 114 ? -87.063 -8.038 94.869 1.00 43.62 114 HIS A CA 1
ATOM 874 C C . HIS A 1 114 ? -85.889 -8.224 95.844 1.00 43.62 114 HIS A C 1
ATOM 876 O O . HIS A 1 114 ? -84.981 -9.015 95.606 1.00 43.62 114 HIS A O 1
ATOM 882 N N . ALA A 1 115 ? -85.994 -7.580 97.016 1.00 36.59 115 ALA A N 1
ATOM 883 C CA . ALA A 1 115 ? -85.492 -8.127 98.283 1.00 36.59 115 ALA A CA 1
ATOM 884 C C . ALA A 1 115 ? -86.160 -7.455 99.507 1.00 36.59 115 ALA A C 1
ATOM 886 O O . ALA A 1 115 ? -85.485 -6.842 100.326 1.00 36.59 115 ALA A O 1
ATOM 887 N N . ASP A 1 116 ? -87.482 -7.594 99.656 1.00 39.91 116 ASP A N 1
ATOM 888 C CA . ASP A 1 116 ? -88.151 -7.432 100.958 1.00 39.91 116 ASP A CA 1
ATOM 889 C C . ASP A 1 116 ? -88.163 -8.794 101.673 1.00 39.91 116 ASP A C 1
ATOM 891 O O . ASP A 1 116 ? -89.158 -9.515 101.668 1.00 39.91 116 ASP A O 1
ATOM 895 N N . HIS A 1 117 ? -87.030 -9.180 102.269 1.00 42.12 117 HIS A N 1
ATOM 896 C CA . HIS A 1 117 ? -86.975 -10.256 103.263 1.00 42.12 117 HIS A CA 1
ATOM 897 C C . HIS A 1 117 ? -85.980 -9.900 104.380 1.00 42.12 117 HIS A C 1
ATOM 899 O O . HIS A 1 117 ? -84.827 -9.572 104.088 1.00 42.12 117 HIS A O 1
ATOM 905 N N . PRO A 1 118 ? -86.384 -9.974 105.663 1.00 41.62 118 PRO A N 1
ATOM 906 C CA . PRO A 1 118 ? -85.505 -9.690 106.787 1.00 41.62 118 PRO A CA 1
ATOM 907 C C . PRO A 1 118 ? -84.532 -10.857 106.989 1.00 41.62 118 PRO A C 1
ATOM 909 O O . PRO A 1 118 ? -84.857 -11.865 107.613 1.00 41.62 118 PRO A O 1
ATOM 912 N N . PHE A 1 119 ? -83.321 -10.720 106.454 1.00 41.31 119 PHE A N 1
ATOM 913 C CA . PHE A 1 119 ? -82.203 -11.590 106.801 1.00 41.31 119 PHE A CA 1
ATOM 914 C C . PHE A 1 119 ? -81.701 -11.228 108.202 1.00 41.31 119 PHE A C 1
ATOM 916 O O . PHE A 1 119 ? -81.005 -10.236 108.399 1.00 41.31 119 PHE A O 1
ATOM 923 N N . THR A 1 120 ? -82.032 -12.057 109.188 1.00 46.12 120 THR A N 1
ATOM 924 C CA . THR A 1 120 ? -81.303 -12.125 110.458 1.00 46.12 120 THR A CA 1
ATOM 925 C C . THR A 1 120 ? -80.035 -12.953 110.253 1.00 46.12 120 THR A C 1
ATOM 927 O O . THR A 1 120 ? -79.932 -14.073 110.746 1.00 46.12 120 THR A O 1
ATOM 930 N N . THR A 1 121 ? -79.081 -12.436 109.485 1.00 48.50 121 THR A N 1
ATOM 931 C CA . THR A 1 121 ? -77.697 -12.923 109.509 1.00 48.50 121 THR A CA 1
ATOM 932 C C . THR A 1 121 ? -76.861 -11.912 110.268 1.00 48.50 121 THR A C 1
ATOM 934 O O . THR A 1 121 ? -76.963 -10.700 110.064 1.00 48.50 121 THR A O 1
ATOM 937 N N . SER A 1 122 ? -76.094 -12.408 111.232 1.00 54.25 122 SER A N 1
ATOM 938 C CA . SER A 1 122 ? -75.298 -11.557 112.110 1.00 54.25 122 SER A CA 1
ATOM 939 C C . SER A 1 122 ? -74.288 -10.758 111.281 1.00 54.25 122 SER A C 1
ATOM 941 O O . SER A 1 122 ? -73.728 -11.259 110.307 1.00 54.25 122 SER A O 1
ATOM 943 N N . ARG A 1 123 ? -74.035 -9.503 111.666 1.00 54.25 123 ARG A N 1
ATOM 944 C CA . ARG A 1 123 ? -73.072 -8.600 111.008 1.00 54.25 123 ARG A CA 1
ATOM 945 C C . ARG A 1 123 ? -71.710 -9.262 110.735 1.00 54.25 123 ARG A C 1
ATOM 947 O O . ARG A 1 123 ? -71.095 -8.996 109.710 1.00 54.25 123 ARG A O 1
ATOM 954 N N . THR A 1 124 ? -71.300 -10.183 111.604 1.00 58.69 124 THR A N 1
ATOM 955 C CA . THR A 1 124 ? -70.072 -10.977 111.484 1.00 58.69 124 THR A CA 1
ATOM 956 C C . THR A 1 124 ? -70.077 -11.971 110.315 1.00 58.69 124 THR A C 1
ATOM 958 O O . THR A 1 124 ? -69.033 -12.195 109.713 1.00 58.69 124 THR A O 1
ATOM 961 N N . GLU A 1 125 ? -71.224 -12.543 109.935 1.00 57.22 125 GLU A N 1
ATOM 962 C CA . GLU A 1 125 ? -71.327 -13.433 108.762 1.00 57.22 125 GLU A CA 1
ATOM 963 C C . GLU A 1 125 ? -71.284 -12.650 107.445 1.00 57.22 125 GLU A C 1
ATOM 965 O O . GLU A 1 125 ? -70.678 -13.105 106.475 1.00 57.22 125 GLU A O 1
ATOM 970 N N . TRP A 1 126 ? -71.863 -11.446 107.417 1.00 61.41 126 TRP A N 1
ATOM 971 C CA . TRP A 1 126 ? -71.771 -10.544 106.266 1.00 61.41 126 TRP A CA 1
ATOM 972 C C . TRP A 1 126 ? -70.351 -10.024 106.051 1.00 61.41 126 TRP A C 1
ATOM 974 O O . TRP A 1 126 ? -69.888 -9.995 104.912 1.00 61.41 126 TRP A O 1
ATOM 984 N N . GLU A 1 127 ? -69.643 -9.669 107.126 1.00 67.56 127 GLU A N 1
ATOM 985 C CA . GLU A 1 127 ? -68.226 -9.279 107.081 1.00 67.56 127 GLU A CA 1
ATOM 986 C C . GLU A 1 127 ? -67.339 -10.450 106.606 1.00 67.56 127 GLU A C 1
ATOM 988 O O . GLU A 1 127 ? -66.418 -10.248 105.816 1.00 67.56 127 GLU A O 1
ATOM 993 N N . HIS A 1 128 ? -67.660 -11.696 106.981 1.00 67.81 128 HIS A N 1
ATOM 994 C CA . HIS A 1 128 ? -66.924 -12.876 106.512 1.00 67.81 128 HIS A CA 1
ATOM 995 C C . HIS A 1 128 ? -67.212 -13.218 105.038 1.00 67.81 128 HIS A C 1
ATOM 997 O O . HIS A 1 128 ? -66.293 -13.556 104.292 1.00 67.81 128 HIS A O 1
ATOM 1003 N N . LEU A 1 129 ? -68.467 -13.110 104.585 1.00 65.94 129 LEU A N 1
ATOM 1004 C CA . LEU A 1 129 ? -68.841 -13.325 103.182 1.00 65.94 129 LEU A CA 1
ATOM 1005 C C . LEU A 1 129 ? -68.283 -12.231 102.270 1.00 65.94 129 LEU A C 1
ATOM 1007 O O . LEU A 1 129 ? -67.766 -12.553 101.204 1.00 65.94 129 LEU A O 1
ATOM 1011 N N . THR A 1 130 ? -68.320 -10.965 102.697 1.00 64.25 130 THR A N 1
ATOM 1012 C CA . THR A 1 130 ? -67.708 -9.858 101.942 1.00 64.25 130 THR A CA 1
ATOM 1013 C C . THR A 1 130 ? -66.196 -10.029 101.853 1.00 64.25 130 THR A C 1
ATOM 1015 O O . THR A 1 130 ? -65.676 -10.030 100.738 1.00 64.25 130 THR A O 1
ATOM 1018 N N . ALA A 1 131 ? -65.507 -10.336 102.958 1.00 67.62 131 ALA A N 1
ATOM 1019 C CA . ALA A 1 131 ? -64.073 -10.637 102.944 1.00 67.62 131 ALA A CA 1
ATOM 1020 C C . ALA A 1 131 ? -63.726 -11.853 102.060 1.00 67.62 131 ALA A C 1
ATOM 1022 O O . ALA A 1 131 ? -62.722 -11.846 101.345 1.00 67.62 131 ALA A O 1
ATOM 1023 N N . GLN A 1 132 ? -64.568 -12.891 102.047 1.00 70.19 132 GLN A N 1
ATOM 1024 C CA . GLN A 1 132 ? -64.379 -14.062 101.189 1.00 70.19 132 GLN A CA 1
ATOM 1025 C C . GLN A 1 132 ? -64.632 -13.741 99.710 1.00 70.19 132 GLN A C 1
ATOM 1027 O O . GLN A 1 132 ? -63.880 -14.197 98.848 1.00 70.19 132 GLN A O 1
ATOM 1032 N N . THR A 1 133 ? -65.643 -12.930 99.390 1.00 67.38 133 THR A N 1
ATOM 1033 C CA . THR A 1 133 ? -65.884 -12.471 98.016 1.00 67.38 133 THR A CA 1
ATOM 1034 C C . THR A 1 133 ? -64.805 -11.513 97.530 1.00 67.38 133 THR A C 1
ATOM 1036 O O . THR A 1 133 ? -64.376 -11.651 96.392 1.00 67.38 133 THR A O 1
ATOM 1039 N N . GLU A 1 134 ? -64.298 -10.614 98.376 1.00 65.19 134 GLU A N 1
ATOM 1040 C CA . GLU A 1 134 ? -63.163 -9.745 98.055 1.00 65.19 134 GLU A CA 1
ATOM 1041 C C . GLU A 1 134 ? -61.889 -10.561 97.843 1.00 65.19 134 GLU A C 1
ATOM 1043 O O . GLU A 1 134 ? -61.168 -10.327 96.877 1.00 65.19 134 GLU A O 1
ATOM 1048 N N . SER A 1 135 ? -61.638 -11.574 98.676 1.00 73.88 135 SER A N 1
ATOM 1049 C CA . SER A 1 135 ? -60.526 -12.512 98.490 1.00 73.88 135 SER A CA 1
ATOM 1050 C C . SER A 1 135 ? -60.641 -13.275 97.164 1.00 73.88 135 SER A C 1
ATOM 1052 O O . SER A 1 135 ? -59.686 -13.323 96.387 1.00 73.88 135 SER A O 1
ATOM 1054 N N . ASN A 1 136 ? -61.830 -13.791 96.840 1.00 69.50 136 ASN A N 1
ATOM 1055 C CA . ASN A 1 136 ? -62.084 -14.494 95.582 1.00 69.50 136 ASN A CA 1
ATOM 1056 C C . ASN A 1 136 ? -61.981 -13.562 94.364 1.00 69.50 136 ASN A C 1
ATOM 1058 O O . ASN A 1 136 ? -61.401 -13.942 93.349 1.00 69.50 136 ASN A O 1
ATOM 1062 N N . LEU A 1 137 ? -62.492 -12.332 94.458 1.00 69.00 137 LEU A N 1
ATOM 1063 C CA . LEU A 1 137 ? -62.382 -11.318 93.408 1.00 69.00 137 LEU A CA 1
ATOM 1064 C C . LEU A 1 137 ? -60.930 -10.883 93.207 1.00 69.00 137 LEU A C 1
ATOM 1066 O O . LEU A 1 137 ? -60.495 -10.770 92.065 1.00 69.00 137 LEU A O 1
ATOM 1070 N N . ASN A 1 138 ? -60.158 -10.720 94.283 1.00 70.50 138 ASN A N 1
ATOM 1071 C CA . ASN A 1 138 ? -58.729 -10.422 94.216 1.00 70.50 138 ASN A CA 1
ATOM 1072 C C . ASN A 1 138 ? -57.935 -11.588 93.609 1.00 70.50 138 ASN A C 1
ATOM 1074 O O . ASN A 1 138 ? -57.054 -11.358 92.781 1.00 70.50 138 ASN A O 1
ATOM 1078 N N . ALA A 1 139 ? -58.277 -12.837 93.940 1.00 71.44 139 ALA A N 1
ATOM 1079 C CA . ALA A 1 139 ? -57.661 -14.024 93.348 1.00 71.44 139 ALA A CA 1
ATOM 1080 C C . ALA A 1 139 ? -57.968 -14.144 91.844 1.00 71.44 139 ALA A C 1
ATOM 1082 O O . ALA A 1 139 ? -57.061 -14.375 91.041 1.00 71.44 139 ALA A O 1
ATOM 1083 N N . VAL A 1 140 ? -59.224 -13.917 91.443 1.00 74.81 140 VAL A N 1
ATOM 1084 C CA . VAL A 1 140 ? -59.635 -13.902 90.030 1.00 74.81 140 VAL A CA 1
ATOM 1085 C C . VAL A 1 140 ? -58.989 -12.732 89.286 1.00 74.81 140 VAL A C 1
ATOM 1087 O O . VAL A 1 140 ? -58.495 -12.922 88.177 1.00 74.81 140 VAL A O 1
ATOM 1090 N N . ALA A 1 141 ? -58.923 -11.543 89.887 1.00 70.50 141 ALA A N 1
ATOM 1091 C CA . ALA A 1 141 ? -58.258 -10.380 89.305 1.00 70.50 141 ALA A CA 1
ATOM 1092 C C . ALA A 1 141 ? -56.751 -10.618 89.116 1.00 70.50 141 ALA A C 1
ATOM 1094 O O . ALA A 1 141 ? -56.202 -10.268 88.066 1.00 70.50 141 ALA A O 1
ATOM 1095 N N . MET A 1 142 ? -56.084 -11.269 90.077 1.00 79.00 142 MET A N 1
ATOM 1096 C CA . MET A 1 142 ? -54.680 -11.662 89.943 1.00 79.00 142 MET A CA 1
ATOM 1097 C C . MET A 1 142 ? -54.471 -12.696 88.828 1.00 79.00 142 MET A C 1
ATOM 1099 O O . MET A 1 142 ? -53.595 -12.481 87.987 1.00 79.00 142 MET A O 1
ATOM 1103 N N . ASP A 1 143 ? -55.284 -13.755 88.746 1.00 82.56 143 ASP A N 1
ATOM 1104 C CA . ASP A 1 143 ? -55.203 -14.748 87.658 1.00 82.56 143 ASP A CA 1
ATOM 1105 C C . ASP A 1 143 ? -55.451 -14.101 86.284 1.00 82.56 143 ASP A C 1
ATOM 1107 O O . ASP A 1 143 ? -54.690 -14.312 85.334 1.00 82.56 143 ASP A O 1
ATOM 1111 N N . LEU A 1 144 ? -56.450 -13.219 86.181 1.00 77.88 144 LEU A N 1
ATOM 1112 C CA . LEU A 1 144 ? -56.733 -12.491 84.946 1.00 77.88 144 LEU A CA 1
ATOM 1113 C C . LEU A 1 144 ? -55.561 -11.583 84.546 1.00 77.88 144 LEU A C 1
ATOM 1115 O O . LEU A 1 144 ? -55.181 -11.547 83.373 1.00 77.88 144 LEU A O 1
ATOM 1119 N N . SER A 1 145 ? -54.948 -10.889 85.511 1.00 79.38 145 SER A N 1
ATOM 1120 C CA . SER A 1 145 ? -53.784 -10.030 85.266 1.00 79.38 145 SER A CA 1
ATOM 1121 C C . SER A 1 145 ? -52.571 -10.834 84.777 1.00 79.38 145 SER A C 1
ATOM 1123 O O . SER A 1 145 ? -51.920 -10.441 83.805 1.00 79.38 145 SER A O 1
ATOM 1125 N N . LEU A 1 146 ? -52.322 -12.012 85.361 1.00 81.31 146 LEU A N 1
ATOM 1126 C CA . LEU A 1 146 ? -51.253 -12.923 84.954 1.00 81.31 146 LEU A CA 1
ATOM 1127 C C . LEU A 1 146 ? -51.478 -13.457 83.536 1.00 81.31 146 LEU A C 1
ATOM 1129 O O . LEU A 1 146 ? -50.555 -13.442 82.714 1.00 81.31 146 LEU A O 1
ATOM 1133 N N . ARG A 1 147 ? -52.711 -13.860 83.210 1.00 82.69 147 ARG A N 1
ATOM 1134 C CA . ARG A 1 147 ? -53.079 -14.315 81.861 1.00 82.69 147 ARG A CA 1
ATOM 1135 C C . ARG A 1 147 ? -52.953 -13.200 80.827 1.00 82.69 147 ARG A C 1
ATOM 1137 O O . ARG A 1 147 ? -52.421 -13.439 79.743 1.00 82.69 147 ARG A O 1
ATOM 1144 N N . LEU A 1 148 ? -53.371 -11.977 81.154 1.00 79.06 148 LEU A N 1
ATOM 1145 C CA . LEU A 1 148 ? -53.228 -10.820 80.265 1.00 79.06 148 LEU A CA 1
ATOM 1146 C C . LEU A 1 148 ? -51.756 -10.480 80.005 1.00 79.06 148 LEU A C 1
ATOM 1148 O O . LEU A 1 148 ? -51.379 -10.258 78.853 1.00 79.06 148 LEU A O 1
ATOM 1152 N N . VAL A 1 149 ? -50.903 -10.518 81.034 1.00 80.31 149 VAL A N 1
ATOM 1153 C CA . VAL A 1 149 ? -49.452 -10.328 80.881 1.00 80.31 149 VAL A CA 1
ATOM 1154 C C . VAL A 1 149 ? -48.837 -11.441 80.028 1.00 80.31 149 VAL A C 1
ATOM 1156 O O . VAL A 1 149 ? -48.022 -11.152 79.149 1.00 80.31 149 VAL A O 1
ATOM 1159 N N . ALA A 1 150 ? -49.239 -12.699 80.223 1.00 79.38 150 ALA A N 1
ATOM 1160 C CA . ALA A 1 150 ? -48.763 -13.823 79.418 1.00 79.38 150 ALA A CA 1
ATOM 1161 C C . ALA A 1 150 ? -49.164 -13.684 77.937 1.00 79.38 150 ALA A C 1
ATOM 1163 O O . ALA A 1 150 ? -48.322 -13.837 77.047 1.00 79.38 150 ALA A O 1
ATOM 1164 N N . VAL A 1 151 ? -50.417 -13.309 77.656 1.00 79.38 151 VAL A N 1
ATOM 1165 C CA . VAL A 1 151 ? -50.908 -13.058 76.292 1.00 79.38 151 VAL A CA 1
ATOM 1166 C C . VAL A 1 151 ? -50.196 -11.861 75.660 1.00 79.38 151 VAL A C 1
ATOM 1168 O O . VAL A 1 151 ? -49.784 -11.943 74.500 1.00 79.38 151 VAL A O 1
ATOM 1171 N N . ALA A 1 152 ? -49.994 -10.769 76.404 1.00 72.44 152 ALA A N 1
ATOM 1172 C CA . ALA A 1 152 ? -49.263 -9.596 75.930 1.00 72.44 152 ALA A CA 1
ATOM 1173 C C . ALA A 1 152 ? -47.806 -9.943 75.587 1.00 72.44 152 ALA A C 1
ATOM 1175 O O . ALA A 1 152 ? -47.351 -9.632 74.484 1.00 72.44 152 ALA A O 1
ATOM 1176 N N . LYS A 1 153 ? -47.105 -10.676 76.466 1.00 76.38 153 LYS A N 1
ATOM 1177 C CA . LYS A 1 153 ? -45.746 -11.183 76.211 1.00 76.38 153 LYS A CA 1
ATOM 1178 C C . LYS A 1 153 ? -45.699 -12.073 74.965 1.00 76.38 153 LYS A C 1
ATOM 1180 O O . LYS A 1 153 ? -44.870 -11.842 74.087 1.00 76.38 153 LYS A O 1
ATOM 1185 N N . ALA A 1 154 ? -46.627 -13.021 74.822 1.00 72.75 154 ALA A N 1
ATOM 1186 C CA . ALA A 1 154 ? -46.699 -13.908 73.658 1.00 72.75 154 ALA A CA 1
ATOM 1187 C C . ALA A 1 154 ? -47.017 -13.163 72.345 1.00 72.75 154 ALA A C 1
ATOM 1189 O O . ALA A 1 154 ? -46.566 -13.556 71.265 1.00 72.75 154 ALA A O 1
ATOM 1190 N N . ARG A 1 155 ? -47.804 -12.082 72.409 1.00 71.38 155 ARG A N 1
ATOM 1191 C CA . ARG A 1 155 ? -48.150 -11.252 71.246 1.00 71.38 155 ARG A CA 1
ATOM 1192 C C . ARG A 1 155 ? -46.988 -10.348 70.835 1.00 71.38 155 ARG A C 1
ATOM 1194 O O . ARG A 1 155 ? -46.731 -10.221 69.641 1.00 71.38 155 ARG A O 1
ATOM 1201 N N . ILE A 1 156 ? -46.257 -9.784 71.798 1.00 69.75 156 ILE A N 1
ATOM 1202 C CA . ILE A 1 156 ? -45.031 -9.008 71.556 1.00 69.75 156 ILE A CA 1
ATOM 1203 C C . ILE A 1 156 ? -43.947 -9.907 70.945 1.00 69.75 156 ILE A C 1
ATOM 1205 O O . ILE A 1 156 ? -43.404 -9.556 69.900 1.00 69.75 156 ILE A O 1
ATOM 1209 N N . ALA A 1 157 ? -43.708 -11.097 71.509 1.00 67.69 157 ALA A N 1
ATOM 1210 C CA . ALA A 1 157 ? -42.735 -12.058 70.986 1.00 67.69 157 ALA A CA 1
ATOM 1211 C C . ALA A 1 157 ? -43.046 -12.480 69.537 1.00 67.69 157 ALA A C 1
ATOM 1213 O O . ALA A 1 157 ? -42.167 -12.422 68.677 1.00 67.69 157 ALA A O 1
ATOM 1214 N N . ARG A 1 158 ? -44.313 -12.800 69.223 1.00 70.88 158 ARG A N 1
ATOM 1215 C CA . ARG A 1 158 ? -44.743 -13.102 67.843 1.00 70.88 158 ARG A CA 1
ATOM 1216 C C . ARG A 1 158 ? -44.547 -11.929 66.886 1.00 70.88 158 ARG A C 1
ATOM 1218 O O . ARG A 1 158 ? -44.136 -12.137 65.750 1.00 70.88 158 ARG A O 1
ATOM 1225 N N . ARG A 1 159 ? -44.831 -10.698 67.321 1.00 69.00 159 ARG A N 1
ATOM 1226 C CA . ARG A 1 159 ? -44.704 -9.503 66.470 1.00 69.00 159 ARG A CA 1
ATOM 1227 C C . ARG A 1 159 ? -43.242 -9.141 66.201 1.00 69.00 159 ARG A C 1
ATOM 1229 O O . ARG A 1 159 ? -42.933 -8.704 65.096 1.00 69.00 159 ARG A O 1
ATOM 1236 N N . ILE A 1 160 ? -42.363 -9.336 67.186 1.00 72.88 160 ILE A N 1
ATOM 1237 C CA . ILE A 1 160 ? -40.912 -9.168 67.029 1.00 72.88 160 ILE A CA 1
ATOM 1238 C C . ILE A 1 160 ? -40.368 -10.246 66.087 1.00 72.88 160 ILE A C 1
ATOM 1240 O O . ILE A 1 160 ? -39.746 -9.885 65.094 1.00 72.88 160 ILE A O 1
ATOM 1244 N N . GLY A 1 161 ? -40.697 -11.524 66.321 1.00 73.62 161 GLY A N 1
ATOM 1245 C CA . GLY A 1 161 ? -40.276 -12.641 65.467 1.00 73.62 161 GLY A CA 1
ATOM 1246 C C . GLY A 1 161 ? -40.760 -12.522 64.016 1.00 73.62 161 GLY A C 1
ATOM 1247 O O . GLY A 1 161 ? -39.990 -12.732 63.086 1.00 73.62 161 GLY A O 1
ATOM 1248 N N . SER A 1 162 ? -42.013 -12.104 63.804 1.00 75.62 162 SER A N 1
ATOM 1249 C CA . SER A 1 162 ? -42.573 -11.861 62.466 1.00 75.62 162 SER A CA 1
ATOM 1250 C C . SER A 1 162 ? -41.848 -10.732 61.727 1.00 75.62 162 SER A C 1
ATOM 1252 O O . SER A 1 162 ? -41.471 -10.915 60.573 1.00 75.62 162 SER A O 1
ATOM 1254 N N . LYS A 1 163 ? -41.613 -9.583 62.380 1.00 79.69 163 LYS A N 1
ATOM 1255 C CA . LYS A 1 163 ? -40.903 -8.451 61.761 1.00 79.69 163 LYS A CA 1
ATOM 1256 C C . LYS A 1 163 ? -39.430 -8.755 61.493 1.00 79.69 163 LYS A C 1
ATOM 1258 O O . LYS A 1 163 ? -38.882 -8.260 60.512 1.00 79.69 163 LYS A O 1
ATOM 1263 N N . SER A 1 164 ? -38.778 -9.522 62.366 1.00 79.00 164 SER A N 1
ATOM 1264 C CA . SER A 1 164 ? -37.391 -9.932 62.148 1.00 79.00 164 SER A CA 1
ATOM 1265 C C . SER A 1 164 ? -37.278 -10.927 60.998 1.00 79.00 164 SER A C 1
ATOM 1267 O O . SER A 1 164 ? -36.342 -10.814 60.215 1.00 79.00 164 SER A O 1
ATOM 1269 N N . ASN A 1 165 ? -38.240 -11.847 60.856 1.00 81.88 165 ASN A N 1
ATOM 1270 C CA . ASN A 1 165 ? -38.203 -12.857 59.801 1.00 81.88 165 ASN A CA 1
ATOM 1271 C C . ASN A 1 165 ? -38.425 -12.245 58.410 1.00 81.88 165 ASN A C 1
ATOM 1273 O O . ASN A 1 165 ? -37.636 -12.499 57.509 1.00 81.88 165 ASN A O 1
ATOM 1277 N N . THR A 1 166 ? -39.399 -11.340 58.252 1.00 84.88 166 THR A N 1
ATOM 1278 C CA . THR A 1 166 ? -39.616 -10.653 56.964 1.00 84.88 166 THR A CA 1
ATOM 1279 C C . THR A 1 166 ? -38.446 -9.747 56.576 1.00 84.88 166 THR A C 1
ATOM 1281 O O . THR A 1 166 ? -38.096 -9.649 55.402 1.00 84.88 166 THR A O 1
ATOM 1284 N N . LYS A 1 167 ? -37.795 -9.100 57.555 1.00 87.69 167 LYS A N 1
ATOM 1285 C CA . LYS A 1 167 ? -36.575 -8.317 57.307 1.00 87.69 167 LYS A CA 1
ATOM 1286 C C . LYS A 1 167 ? -35.406 -9.211 56.882 1.00 87.69 167 LYS A C 1
ATOM 1288 O O . LYS A 1 167 ? -34.646 -8.824 56.001 1.00 87.69 167 LYS A O 1
ATOM 1293 N N . LEU A 1 168 ? -35.260 -10.385 57.497 1.00 85.88 168 LEU A N 1
ATOM 1294 C CA . LEU A 1 168 ? -34.222 -11.353 57.146 1.00 85.88 168 LEU A CA 1
ATOM 1295 C C . LEU A 1 168 ? -34.443 -11.933 55.741 1.00 85.88 168 LEU A C 1
ATOM 1297 O O . LEU A 1 168 ? -33.489 -12.031 54.972 1.00 85.88 168 LEU A O 1
ATOM 1301 N N . GLU A 1 169 ? -35.686 -12.263 55.387 1.00 87.25 169 GLU A N 1
ATOM 1302 C CA . GLU A 1 169 ? -36.070 -12.711 54.042 1.00 87.25 169 GLU A CA 1
ATOM 1303 C C . GLU A 1 169 ? -35.768 -11.632 52.991 1.00 87.25 169 GLU A C 1
ATOM 1305 O O . GLU A 1 169 ? -35.117 -11.930 51.991 1.00 87.25 169 GLU A O 1
ATOM 1310 N N . GLY A 1 170 ? -36.126 -10.369 53.260 1.00 87.44 170 GLY A N 1
ATOM 1311 C CA . GLY A 1 170 ? -35.810 -9.238 52.379 1.00 87.44 170 GLY A CA 1
ATOM 1312 C C . GLY A 1 170 ? -34.306 -9.036 52.170 1.00 87.44 170 GLY A C 1
ATOM 1313 O O . GLY A 1 170 ? -33.849 -8.946 51.035 1.00 87.44 170 GLY A O 1
ATOM 1314 N N . LEU A 1 171 ? -33.510 -9.063 53.245 1.00 88.75 171 LEU A N 1
ATOM 1315 C CA . LEU A 1 171 ? -32.045 -8.977 53.143 1.00 88.75 171 LEU A CA 1
ATOM 1316 C C . LEU A 1 171 ? -31.437 -10.175 52.401 1.00 88.75 171 LEU A C 1
ATOM 1318 O O . LEU A 1 171 ? -30.441 -10.031 51.695 1.00 88.75 171 LEU A O 1
ATOM 1322 N N . THR A 1 172 ? -32.024 -11.364 52.549 1.00 88.00 172 THR A N 1
ATOM 1323 C CA . THR A 1 172 ? -31.579 -12.565 51.829 1.00 88.00 172 THR A CA 1
ATOM 1324 C C . THR A 1 172 ? -31.864 -12.438 50.334 1.00 88.00 172 THR A C 1
ATOM 1326 O O . THR A 1 172 ? -31.008 -12.798 49.525 1.00 88.00 172 THR A O 1
ATOM 1329 N N . GLN A 1 173 ? -33.021 -11.886 49.963 1.00 92.06 173 GLN A N 1
ATOM 1330 C CA . GLN A 1 173 ? -33.352 -11.579 48.575 1.00 92.06 173 GLN A CA 1
ATOM 1331 C C . GLN A 1 173 ? -32.393 -10.534 47.993 1.00 92.06 173 GLN A C 1
ATOM 1333 O O . GLN A 1 173 ? -31.775 -10.801 46.966 1.00 92.06 173 GLN A O 1
ATOM 1338 N N . GLU A 1 174 ? -32.187 -9.403 48.675 1.00 93.19 174 GLU A N 1
ATOM 1339 C CA . GLU A 1 174 ? -31.243 -8.363 48.238 1.00 93.19 174 GLU A CA 1
ATOM 1340 C C . GLU A 1 174 ? -29.821 -8.918 48.066 1.00 93.19 174 GLU A C 1
ATOM 1342 O O . GLU A 1 174 ? -29.148 -8.623 47.078 1.00 93.19 174 GLU A O 1
ATOM 1347 N N . ARG A 1 175 ? -29.363 -9.775 48.989 1.00 89.88 175 ARG A N 1
ATOM 1348 C CA . ARG A 1 175 ? -28.067 -10.459 48.877 1.00 89.88 175 ARG A CA 1
ATOM 1349 C C . ARG A 1 175 ? -27.999 -11.338 47.627 1.00 89.88 175 ARG A C 1
ATOM 1351 O O . ARG A 1 175 ? -26.970 -11.341 46.957 1.00 89.88 175 ARG A O 1
ATOM 1358 N N . ASN A 1 176 ? -29.055 -12.090 47.322 1.00 91.12 176 ASN A N 1
ATOM 1359 C CA . ASN A 1 176 ? -29.089 -12.955 46.142 1.00 91.12 176 ASN A CA 1
ATOM 1360 C C . ASN A 1 176 ? -29.109 -12.127 44.845 1.00 91.12 176 ASN A C 1
ATOM 1362 O O . ASN A 1 176 ? -28.334 -12.412 43.939 1.00 91.12 176 ASN A O 1
ATOM 1366 N N . GLU A 1 177 ? -29.899 -11.051 44.788 1.00 94.50 177 GLU A N 1
ATOM 1367 C CA . GLU A 1 177 ? -29.924 -10.123 43.648 1.00 94.50 177 GLU A CA 1
ATOM 1368 C C . GLU A 1 177 ? -28.561 -9.445 43.434 1.00 94.50 177 GLU A C 1
ATOM 1370 O O . GLU A 1 177 ? -28.089 -9.300 42.303 1.00 94.50 177 GLU A O 1
ATOM 1375 N N . LEU A 1 178 ? -27.886 -9.047 44.517 1.00 92.81 178 LEU A N 1
ATOM 1376 C CA . LEU A 1 178 ? -26.526 -8.514 44.449 1.00 92.81 178 LEU A CA 1
ATOM 1377 C C . LEU A 1 178 ? -25.527 -9.570 43.965 1.00 92.81 178 LEU A C 1
ATOM 1379 O O . LEU A 1 178 ? -24.685 -9.247 43.129 1.00 92.81 178 LEU A O 1
ATOM 1383 N N . ALA A 1 179 ? -25.634 -10.816 44.432 1.00 90.75 179 ALA A N 1
ATOM 1384 C CA . ALA A 1 179 ? -24.774 -11.909 43.984 1.00 90.75 179 ALA A CA 1
ATOM 1385 C C . ALA A 1 179 ? -24.939 -12.192 42.479 1.00 90.75 179 ALA A C 1
ATOM 1387 O O . ALA A 1 179 ? -23.943 -12.307 41.766 1.00 90.75 179 ALA A O 1
ATOM 1388 N N . GLU A 1 180 ? -26.173 -12.213 41.968 1.00 95.00 180 GLU A N 1
ATOM 1389 C CA . GLU A 1 180 ? -26.442 -12.364 40.530 1.00 95.00 180 GLU A CA 1
ATOM 1390 C C . GLU A 1 180 ? -25.873 -11.199 39.710 1.00 95.00 180 GLU A C 1
ATOM 1392 O O . GLU A 1 180 ? -25.268 -11.405 38.654 1.00 95.00 180 GLU A O 1
ATOM 1397 N N . ARG A 1 181 ? -26.004 -9.962 40.207 1.00 94.38 181 ARG A N 1
ATOM 1398 C CA . ARG A 1 181 ? -25.419 -8.783 39.552 1.00 94.38 181 ARG A CA 1
ATOM 1399 C C . ARG A 1 181 ? -23.894 -8.836 39.511 1.00 94.38 181 ARG A C 1
ATOM 1401 O O . ARG A 1 181 ? -23.325 -8.425 38.501 1.00 94.38 181 ARG A O 1
ATOM 1408 N N . VAL A 1 182 ? -23.243 -9.317 40.571 1.00 93.44 182 VAL A N 1
ATOM 1409 C CA . VAL A 1 182 ? -21.783 -9.496 40.608 1.00 93.44 182 VAL A CA 1
ATOM 1410 C C . VAL A 1 182 ? -21.352 -10.530 39.571 1.00 93.44 182 VAL A C 1
ATOM 1412 O O . VAL A 1 182 ? -20.524 -10.199 38.727 1.00 93.44 182 VAL A O 1
ATOM 1415 N N . LEU A 1 183 ? -21.987 -11.707 39.539 1.00 93.88 183 LEU A N 1
ATOM 1416 C CA . LEU A 1 183 ? -21.685 -12.749 38.548 1.00 93.88 183 LEU A CA 1
ATOM 1417 C C . LEU A 1 183 ? -21.857 -12.249 37.104 1.00 93.88 183 LEU A C 1
ATOM 1419 O O . LEU A 1 183 ? -21.033 -12.529 36.233 1.00 93.88 183 LEU A O 1
ATOM 1423 N N . HIS A 1 184 ? -22.900 -11.458 36.839 1.00 93.50 184 HIS A N 1
ATOM 1424 C CA . HIS A 1 184 ? -23.115 -10.851 35.522 1.00 93.50 184 HIS A CA 1
ATOM 1425 C C . HIS A 1 184 ? -22.025 -9.841 35.144 1.00 93.50 184 HIS A C 1
ATOM 1427 O O . HIS A 1 184 ? -21.567 -9.808 33.999 1.00 93.50 184 HIS A O 1
ATOM 1433 N N . LEU A 1 185 ? -21.603 -8.998 36.091 1.00 93.38 185 LEU A N 1
ATOM 1434 C CA . LEU A 1 185 ? -20.532 -8.026 35.863 1.00 93.38 185 LEU A CA 1
ATOM 1435 C C . LEU A 1 185 ? -19.180 -8.710 35.652 1.00 93.38 185 LEU A C 1
ATOM 1437 O O . LEU A 1 185 ? -18.443 -8.298 34.760 1.00 93.38 185 LEU A O 1
ATOM 144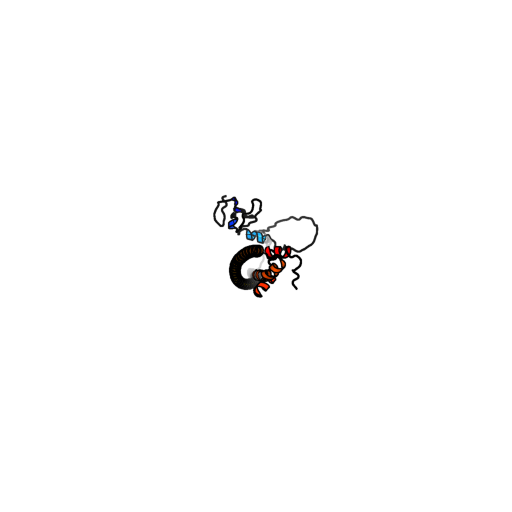1 N N . GLU A 1 186 ? -18.883 -9.773 36.397 1.00 94.00 186 GLU A N 1
ATOM 1442 C CA . GLU A 1 186 ? -17.693 -10.604 36.192 1.00 94.00 186 GLU A CA 1
ATOM 1443 C C . GLU A 1 186 ? -17.696 -11.249 34.801 1.00 94.00 186 GLU A C 1
ATOM 1445 O O . GLU A 1 186 ? -16.684 -11.199 34.097 1.00 94.00 186 GLU A O 1
ATOM 1450 N N . GLY A 1 187 ? -18.847 -11.765 34.352 1.00 94.56 187 GLY A N 1
ATOM 1451 C CA . GLY A 1 187 ? -19.020 -12.282 32.993 1.00 94.56 187 GLY A CA 1
ATOM 1452 C C . GLY A 1 187 ? -18.728 -11.227 31.921 1.00 94.56 187 GLY A C 1
ATOM 1453 O O . GLY A 1 187 ? -17.926 -11.463 31.017 1.00 94.56 187 GLY A O 1
ATOM 1454 N N . LYS A 1 188 ? -19.297 -10.023 32.063 1.00 96.56 188 LYS A N 1
ATOM 1455 C CA . LYS A 1 188 ? -19.031 -8.894 31.153 1.00 96.56 188 LYS A CA 1
ATOM 1456 C C . LYS A 1 188 ? -17.582 -8.423 31.187 1.00 96.56 188 LYS A C 1
ATOM 1458 O O . LYS A 1 188 ? -17.032 -8.050 30.152 1.00 96.56 188 LYS A O 1
ATOM 1463 N N . MET A 1 189 ? -16.958 -8.414 32.363 1.00 95.50 189 MET A N 1
ATOM 1464 C CA . MET A 1 189 ? -15.542 -8.089 32.494 1.00 95.50 189 MET A CA 1
ATOM 1465 C C . MET A 1 189 ? -14.686 -9.111 31.755 1.00 95.50 189 MET A C 1
ATOM 1467 O O . MET A 1 189 ? -13.771 -8.707 31.041 1.00 95.50 189 MET A O 1
ATOM 1471 N N . LYS A 1 190 ? -14.983 -10.407 31.883 1.00 96.56 190 LYS A N 1
ATOM 1472 C CA . LYS A 1 190 ? -14.264 -11.463 31.167 1.00 96.56 190 LYS A CA 1
ATOM 1473 C C . LYS A 1 190 ? -14.402 -11.310 29.649 1.00 96.56 190 LYS A C 1
ATOM 1475 O O . LYS A 1 190 ? -13.389 -11.297 28.958 1.00 96.56 190 LYS A O 1
ATOM 1480 N N . GLU A 1 191 ? -15.617 -11.078 29.154 1.00 96.94 191 GLU A N 1
ATOM 1481 C CA . GLU A 1 191 ? -15.868 -10.805 27.730 1.00 96.94 191 GLU A CA 1
ATOM 1482 C C . GLU A 1 191 ? -15.083 -9.572 27.240 1.00 96.94 191 GLU A C 1
ATOM 1484 O O . GLU A 1 191 ? -14.477 -9.588 26.170 1.00 96.94 191 GLU A O 1
ATOM 1489 N N . CYS A 1 192 ? -15.044 -8.499 28.037 1.00 96.75 192 CYS A N 1
ATOM 1490 C CA . CYS A 1 192 ? -14.271 -7.301 27.712 1.00 96.75 192 CYS A CA 1
ATOM 1491 C C . CYS A 1 192 ? -12.764 -7.597 27.617 1.00 96.75 192 CYS A C 1
ATOM 1493 O O . CYS A 1 192 ? -12.114 -7.150 26.674 1.00 96.75 192 CYS A O 1
ATOM 1495 N N . HIS A 1 193 ? -12.215 -8.390 28.544 1.00 95.75 193 HIS A N 1
ATOM 1496 C CA . HIS A 1 193 ? -10.809 -8.804 28.504 1.00 95.75 193 HIS A CA 1
ATOM 1497 C C . HIS A 1 193 ? -10.493 -9.664 27.277 1.00 95.75 193 HIS A C 1
ATOM 1499 O O . HIS A 1 193 ? -9.498 -9.409 26.604 1.00 95.75 193 HIS A O 1
ATOM 1505 N N . GLU A 1 194 ? -11.350 -10.631 26.943 1.00 97.31 194 GLU A N 1
ATOM 1506 C CA . GLU A 1 194 ? -11.190 -11.466 25.745 1.00 97.31 194 GLU A CA 1
ATOM 1507 C C . GLU A 1 194 ? -11.220 -10.616 24.466 1.00 97.31 194 GLU A C 1
ATOM 1509 O O . GLU A 1 194 ? -10.392 -10.794 23.570 1.00 97.31 194 GLU A O 1
ATOM 1514 N N . ARG A 1 195 ? -12.111 -9.619 24.406 1.00 97.94 195 ARG A N 1
ATOM 1515 C CA . ARG A 1 195 ? -12.162 -8.663 23.294 1.00 97.94 195 ARG A CA 1
ATOM 1516 C C . ARG A 1 195 ? -10.911 -7.792 23.209 1.00 97.94 195 ARG A C 1
ATOM 1518 O O . ARG A 1 195 ? -10.410 -7.594 22.106 1.00 97.94 195 ARG A O 1
ATOM 1525 N N . MET A 1 196 ? -10.400 -7.288 24.334 1.00 96.44 196 MET A N 1
ATOM 1526 C CA . MET A 1 196 ? -9.152 -6.515 24.355 1.00 96.44 196 MET A CA 1
ATOM 1527 C C . MET A 1 196 ? -7.962 -7.357 23.886 1.00 96.44 196 MET A C 1
ATOM 1529 O O . MET A 1 196 ? -7.179 -6.882 23.069 1.00 96.44 196 MET A O 1
ATOM 1533 N N . ALA A 1 197 ? -7.868 -8.617 24.319 1.00 97.44 197 ALA A N 1
ATOM 1534 C CA . ALA A 1 197 ? -6.823 -9.535 23.869 1.00 97.44 197 ALA A CA 1
ATOM 1535 C C . ALA A 1 197 ? -6.902 -9.801 22.354 1.00 97.44 197 ALA A C 1
ATOM 1537 O O . ALA A 1 197 ? -5.886 -9.757 21.662 1.00 97.44 197 ALA A O 1
ATOM 1538 N N . ALA A 1 198 ? -8.109 -10.002 21.814 1.00 96.94 198 ALA A N 1
ATOM 1539 C CA . ALA A 1 198 ? -8.307 -10.166 20.374 1.00 96.94 198 ALA A CA 1
ATOM 1540 C C . ALA A 1 198 ? -7.911 -8.907 19.582 1.00 96.94 198 ALA A C 1
ATOM 1542 O O . ALA A 1 198 ? -7.314 -9.007 18.511 1.00 96.94 198 ALA A O 1
ATOM 1543 N N . TRP A 1 199 ? -8.222 -7.719 20.108 1.00 97.31 199 TRP A N 1
ATOM 1544 C CA . TRP A 1 199 ? -7.837 -6.449 19.488 1.00 97.31 199 TRP A CA 1
ATOM 1545 C C . TRP A 1 199 ? -6.326 -6.237 19.511 1.00 97.31 199 TRP A C 1
ATOM 1547 O O . TRP A 1 199 ? -5.767 -5.782 18.517 1.00 97.31 199 TRP A O 1
ATOM 1557 N N . GLN A 1 200 ? -5.665 -6.609 20.606 1.00 98.12 200 GLN A N 1
ATOM 1558 C CA . GLN A 1 200 ? -4.214 -6.543 20.709 1.00 98.12 200 GLN A CA 1
ATOM 1559 C C . GLN A 1 200 ? -3.538 -7.467 19.686 1.00 98.12 200 GLN A C 1
ATOM 1561 O O . GLN A 1 200 ? -2.686 -7.011 18.929 1.00 98.12 200 GLN A O 1
ATOM 1566 N N . ALA A 1 201 ? -3.983 -8.722 19.573 1.00 97.62 201 ALA A N 1
ATOM 1567 C CA . ALA A 1 201 ? -3.454 -9.651 18.573 1.00 97.62 201 ALA A CA 1
ATOM 1568 C C . ALA A 1 201 ? -3.690 -9.159 17.130 1.00 97.62 201 ALA A C 1
ATOM 1570 O O . ALA A 1 201 ? -2.825 -9.298 16.266 1.00 97.62 201 ALA A O 1
ATOM 1571 N N . ALA A 1 202 ? -4.851 -8.551 16.857 1.00 97.88 202 ALA A N 1
ATOM 1572 C CA . ALA A 1 202 ? -5.136 -7.957 15.553 1.00 97.88 202 ALA A CA 1
ATOM 1573 C C . ALA A 1 202 ? -4.222 -6.758 15.246 1.00 97.88 202 ALA A C 1
ATOM 1575 O O . ALA A 1 202 ? -3.780 -6.602 14.108 1.00 97.88 202 ALA A O 1
ATOM 1576 N N . PHE A 1 203 ? -3.922 -5.932 16.252 1.00 97.81 203 PHE A N 1
ATOM 1577 C CA . PHE A 1 203 ? -3.000 -4.807 16.120 1.00 97.81 203 PHE A CA 1
ATOM 1578 C C . PHE A 1 203 ? -1.571 -5.277 15.821 1.00 97.81 203 PHE A C 1
ATOM 1580 O O . PHE A 1 203 ? -0.974 -4.812 14.853 1.00 97.81 203 PHE A O 1
ATOM 1587 N N . GLU A 1 204 ? -1.066 -6.258 16.572 1.00 97.94 204 GLU A N 1
ATOM 1588 C CA . GLU A 1 204 ? 0.250 -6.871 16.333 1.00 97.94 204 GLU A CA 1
ATOM 1589 C C . GLU A 1 204 ? 0.333 -7.494 14.924 1.00 97.94 204 GLU A C 1
ATOM 1591 O O . GLU A 1 204 ? 1.330 -7.342 14.213 1.00 97.94 204 GLU A O 1
ATOM 1596 N N . GLY A 1 205 ? -0.752 -8.131 14.465 1.00 98.25 205 GLY A N 1
ATOM 1597 C CA . GLY A 1 205 ? -0.858 -8.649 13.100 1.00 98.25 205 GLY A CA 1
ATOM 1598 C C . GLY A 1 205 ? -0.789 -7.557 12.025 1.00 98.25 205 GLY A C 1
ATOM 1599 O O . GLY A 1 205 ? -0.095 -7.726 11.021 1.00 98.25 205 GLY A O 1
ATOM 1600 N N . LEU A 1 206 ? -1.468 -6.425 12.231 1.00 97.69 206 LEU A N 1
ATOM 1601 C CA . LEU A 1 206 ? -1.413 -5.277 11.318 1.00 97.69 206 LEU A CA 1
ATOM 1602 C C . LEU A 1 206 ? -0.026 -4.625 11.288 1.00 97.69 206 LEU A C 1
ATOM 1604 O O . LEU A 1 206 ? 0.446 -4.249 10.217 1.00 97.69 206 LEU A O 1
ATOM 1608 N N . GLU A 1 207 ? 0.647 -4.524 12.431 1.00 98.31 207 GLU A N 1
ATOM 1609 C CA . GLU A 1 207 ? 2.003 -3.978 12.523 1.00 98.31 207 GLU A CA 1
ATOM 1610 C C . GLU A 1 207 ? 3.016 -4.850 11.759 1.00 98.31 207 GLU A C 1
ATOM 1612 O O . GLU A 1 207 ? 3.832 -4.349 10.978 1.00 98.31 207 GLU A O 1
ATOM 1617 N N . SER A 1 208 ? 2.906 -6.177 11.875 1.00 98.12 208 SER A N 1
ATOM 1618 C CA . SER A 1 208 ? 3.713 -7.114 11.082 1.00 98.12 208 SER A CA 1
ATOM 1619 C C . SER A 1 208 ? 3.447 -6.996 9.571 1.00 98.12 208 SER A C 1
ATOM 1621 O O . SER A 1 208 ? 4.381 -7.020 8.762 1.00 98.12 208 SER A O 1
ATOM 1623 N N . GLN A 1 209 ? 2.190 -6.808 9.162 1.00 98.38 209 GLN A N 1
ATOM 1624 C CA . GLN A 1 209 ? 1.860 -6.575 7.751 1.00 98.38 209 GLN A CA 1
ATOM 1625 C C . GLN A 1 209 ? 2.430 -5.247 7.243 1.00 98.38 209 GLN A C 1
ATOM 1627 O O . GLN A 1 209 ? 2.983 -5.197 6.144 1.00 98.38 209 GLN A O 1
ATOM 1632 N N . TYR A 1 210 ? 2.342 -4.184 8.045 1.00 98.19 210 TYR A N 1
ATOM 1633 C CA . TYR A 1 210 ? 2.881 -2.873 7.695 1.00 98.19 210 TYR A CA 1
ATOM 1634 C C . TYR A 1 210 ? 4.400 -2.918 7.493 1.00 98.19 210 TYR A C 1
ATOM 1636 O O . TYR A 1 210 ? 4.900 -2.439 6.477 1.00 98.19 210 TYR A O 1
ATOM 1644 N N . THR A 1 211 ? 5.133 -3.553 8.410 1.00 98.00 211 THR A N 1
ATOM 1645 C CA . THR A 1 211 ? 6.593 -3.704 8.286 1.00 98.00 211 THR A CA 1
ATOM 1646 C C . THR A 1 211 ? 6.991 -4.514 7.050 1.00 98.00 211 THR A C 1
ATOM 1648 O O . THR A 1 211 ? 7.953 -4.157 6.367 1.00 98.00 211 THR A O 1
ATOM 1651 N N . THR A 1 212 ? 6.223 -5.553 6.703 1.00 98.38 212 THR A N 1
ATOM 1652 C CA . THR A 1 212 ? 6.419 -6.320 5.460 1.00 98.38 212 THR A CA 1
ATOM 1653 C C . THR A 1 212 ? 6.224 -5.430 4.230 1.00 98.38 212 THR A C 1
ATOM 1655 O O . THR A 1 212 ? 7.093 -5.373 3.361 1.00 98.38 212 THR A O 1
ATOM 1658 N N . LEU A 1 213 ? 5.130 -4.664 4.192 1.00 98.38 213 LEU A N 1
ATOM 1659 C CA . LEU A 1 213 ? 4.836 -3.746 3.092 1.00 98.38 213 LEU A CA 1
ATOM 1660 C C . LEU A 1 213 ? 5.903 -2.649 2.948 1.00 98.38 213 LEU A C 1
ATOM 1662 O O . LEU A 1 213 ? 6.248 -2.254 1.835 1.00 98.38 213 LEU A O 1
ATOM 1666 N N . GLU A 1 214 ? 6.454 -2.167 4.061 1.00 98.62 214 GLU A N 1
ATOM 1667 C CA . GLU A 1 214 ? 7.530 -1.179 4.056 1.00 98.62 214 GLU A CA 1
ATOM 1668 C C . GLU A 1 214 ? 8.826 -1.746 3.448 1.00 98.62 214 GLU A C 1
ATOM 1670 O O . GLU A 1 214 ? 9.495 -1.075 2.653 1.00 98.62 214 GLU A O 1
ATOM 1675 N N . ILE A 1 215 ? 9.169 -2.996 3.777 1.00 98.19 215 ILE A N 1
ATOM 1676 C CA . ILE A 1 215 ? 10.309 -3.706 3.179 1.00 98.19 215 ILE A CA 1
ATOM 1677 C C . ILE A 1 215 ? 10.090 -3.884 1.673 1.00 98.19 215 ILE A C 1
ATOM 1679 O O . ILE A 1 215 ? 10.982 -3.556 0.885 1.00 98.19 215 ILE A O 1
ATOM 1683 N N . ASP A 1 216 ? 8.904 -4.332 1.263 1.00 98.31 216 ASP A N 1
ATOM 1684 C CA . ASP A 1 216 ? 8.559 -4.520 -0.147 1.00 98.31 216 ASP A CA 1
ATOM 1685 C C . ASP A 1 216 ? 8.617 -3.206 -0.929 1.00 98.31 216 ASP A C 1
ATOM 1687 O O . ASP A 1 216 ? 9.179 -3.153 -2.028 1.00 98.31 216 ASP A O 1
ATOM 1691 N N . HIS A 1 217 ? 8.118 -2.115 -0.344 1.00 98.31 217 HIS A N 1
ATOM 1692 C CA . HIS A 1 217 ? 8.222 -0.791 -0.943 1.00 98.31 217 HIS A CA 1
ATOM 1693 C C . HIS A 1 217 ? 9.687 -0.382 -1.144 1.00 98.31 217 HIS A C 1
ATOM 1695 O O . HIS A 1 217 ? 10.062 0.063 -2.234 1.00 98.31 217 HIS A O 1
ATOM 1701 N N . ARG A 1 218 ? 10.537 -0.582 -0.131 1.00 98.50 218 ARG A N 1
ATOM 1702 C CA . ARG A 1 218 ? 11.971 -0.273 -0.208 1.00 98.50 218 ARG A CA 1
ATOM 1703 C C . ARG A 1 218 ? 12.667 -1.082 -1.305 1.00 98.50 218 ARG A C 1
ATOM 1705 O O . ARG A 1 218 ? 13.452 -0.519 -2.073 1.00 98.50 218 ARG A O 1
ATOM 1712 N N . ASN A 1 219 ? 12.338 -2.367 -1.423 1.00 98.50 219 ASN A N 1
ATOM 1713 C CA . ASN A 1 219 ? 12.854 -3.247 -2.472 1.00 98.50 219 ASN A CA 1
ATOM 1714 C C . ASN A 1 219 ? 12.409 -2.781 -3.865 1.00 98.50 219 ASN A C 1
ATOM 1716 O O . ASN A 1 219 ? 13.233 -2.673 -4.773 1.00 98.50 219 ASN A O 1
ATOM 1720 N N . CYS A 1 220 ? 11.132 -2.426 -4.022 1.00 98.56 220 CYS A N 1
ATOM 1721 C CA . CYS A 1 220 ? 10.591 -1.885 -5.267 1.00 98.56 220 CYS A CA 1
ATOM 1722 C C . CYS A 1 220 ? 11.310 -0.592 -5.689 1.00 98.56 220 CYS A C 1
ATOM 1724 O O . CYS A 1 220 ? 11.730 -0.461 -6.838 1.00 98.56 220 CYS A O 1
ATOM 1726 N N . MET A 1 221 ? 11.551 0.325 -4.748 1.00 98.56 221 MET A N 1
ATOM 1727 C CA . MET A 1 221 ? 12.290 1.562 -5.018 1.00 98.56 221 MET A CA 1
ATOM 1728 C C . MET A 1 221 ? 13.749 1.310 -5.415 1.00 98.56 221 MET A C 1
ATOM 1730 O O . MET A 1 221 ? 14.281 2.015 -6.273 1.00 98.56 221 MET A O 1
ATOM 1734 N N . SER A 1 222 ? 14.401 0.309 -4.818 1.00 98.31 222 SER A N 1
ATOM 1735 C CA . SER A 1 222 ? 15.750 -0.109 -5.219 1.00 98.31 222 SER A CA 1
ATOM 1736 C C . SER A 1 222 ? 15.760 -0.656 -6.651 1.00 98.31 222 SER A C 1
ATOM 1738 O O . SER A 1 222 ? 16.560 -0.221 -7.480 1.00 98.31 222 SER A O 1
ATOM 1740 N N . ASN A 1 223 ? 14.806 -1.532 -6.977 1.00 98.50 223 ASN A N 1
ATOM 1741 C CA . ASN A 1 223 ? 14.663 -2.103 -8.316 1.00 98.50 223 ASN A CA 1
ATOM 1742 C C . ASN A 1 223 ? 14.364 -1.035 -9.373 1.00 98.50 223 ASN A C 1
ATOM 1744 O O . ASN A 1 223 ? 14.925 -1.083 -10.466 1.00 98.50 223 ASN A O 1
ATOM 1748 N N . TYR A 1 224 ? 13.533 -0.043 -9.044 1.00 98.38 224 TYR A N 1
ATOM 1749 C CA . TYR A 1 224 ? 13.270 1.090 -9.927 1.00 98.38 224 TYR A CA 1
ATOM 1750 C C . TYR A 1 224 ? 14.555 1.866 -10.249 1.00 98.38 224 TYR A C 1
ATOM 1752 O O . TYR A 1 224 ? 14.826 2.135 -11.416 1.00 98.38 224 TYR A O 1
ATOM 1760 N N . LYS A 1 225 ? 15.388 2.163 -9.242 1.00 98.56 225 LYS A N 1
ATOM 1761 C CA . LYS A 1 225 ? 16.677 2.846 -9.454 1.00 98.56 225 LYS A CA 1
ATOM 1762 C C . LYS A 1 225 ? 17.634 2.028 -10.320 1.00 98.56 225 LYS A C 1
ATOM 1764 O O . LYS A 1 225 ? 18.323 2.587 -11.169 1.00 98.56 225 LYS A O 1
ATOM 1769 N N . LEU A 1 226 ? 17.676 0.709 -10.127 1.00 98.50 226 LEU A N 1
ATOM 1770 C CA . LEU A 1 226 ? 18.471 -0.179 -10.980 1.00 98.50 226 LEU A CA 1
ATOM 1771 C C . LEU A 1 226 ? 17.988 -0.123 -12.433 1.00 98.50 226 LEU A C 1
ATOM 1773 O O . LEU A 1 226 ? 18.802 0.043 -13.339 1.00 98.50 226 LEU A O 1
ATOM 1777 N N . LEU A 1 227 ? 16.673 -0.191 -12.648 1.00 98.56 227 LEU A N 1
ATOM 1778 C CA . LEU A 1 227 ? 16.079 -0.106 -13.978 1.00 98.56 227 LEU A CA 1
ATOM 1779 C C . LEU A 1 227 ? 16.350 1.249 -14.649 1.00 98.56 227 LEU A C 1
ATOM 1781 O O . LEU A 1 227 ? 16.673 1.294 -15.835 1.00 98.56 227 LEU A O 1
ATOM 1785 N N . GLU A 1 228 ? 16.258 2.344 -13.896 1.00 98.69 228 GLU A N 1
ATOM 1786 C CA . GLU A 1 228 ? 16.580 3.693 -14.366 1.00 98.69 228 GLU A CA 1
ATOM 1787 C C . GLU A 1 228 ? 18.044 3.801 -14.819 1.00 98.69 228 GLU A C 1
ATOM 1789 O O . GLU A 1 228 ? 18.326 4.333 -15.896 1.00 98.69 228 GLU A O 1
ATOM 1794 N N . ASN A 1 229 ? 18.978 3.227 -14.055 1.00 98.56 229 ASN A N 1
ATOM 1795 C CA . ASN A 1 229 ? 20.389 3.173 -14.437 1.00 98.56 229 ASN A CA 1
ATOM 1796 C C . ASN A 1 229 ? 20.595 2.369 -15.728 1.00 98.56 229 ASN A C 1
ATOM 1798 O O . ASN A 1 229 ? 21.215 2.875 -16.664 1.00 98.56 229 ASN A O 1
ATOM 1802 N N . SER A 1 230 ? 20.012 1.168 -15.828 1.00 98.69 230 SER A N 1
ATOM 1803 C CA . SER A 1 230 ? 20.096 0.345 -17.043 1.00 98.69 230 SER A CA 1
ATOM 1804 C C . SER A 1 230 ? 19.496 1.046 -18.267 1.00 98.69 230 SER A C 1
ATOM 1806 O O . SER A 1 230 ? 20.034 0.950 -19.371 1.00 98.69 230 SER A O 1
ATOM 1808 N N . PHE A 1 231 ? 18.405 1.795 -18.090 1.00 98.62 231 PHE A N 1
ATOM 1809 C CA . PHE A 1 231 ? 17.818 2.594 -19.163 1.00 98.62 231 PHE A CA 1
ATOM 1810 C C . PHE A 1 231 ? 18.765 3.707 -19.634 1.00 98.62 231 PHE A C 1
ATOM 1812 O O . PHE A 1 231 ? 18.935 3.912 -20.839 1.00 98.62 231 PHE A O 1
ATOM 1819 N N . ASN A 1 232 ? 19.418 4.405 -18.703 1.00 98.44 232 ASN A N 1
ATOM 1820 C CA . ASN A 1 232 ? 20.386 5.450 -19.029 1.00 98.44 232 ASN A CA 1
ATOM 1821 C C . ASN A 1 232 ? 21.622 4.891 -19.752 1.00 98.44 232 ASN A C 1
ATOM 1823 O O . ASN A 1 232 ? 22.075 5.485 -20.733 1.00 98.44 232 ASN A O 1
ATOM 1827 N N . GLU A 1 233 ? 22.122 3.727 -19.337 1.00 98.62 233 GLU A N 1
ATOM 1828 C CA . GLU A 1 233 ? 23.204 3.018 -20.031 1.00 98.62 233 GLU A CA 1
ATOM 1829 C C . GLU A 1 233 ? 22.811 2.646 -21.465 1.00 98.62 233 GLU A C 1
ATOM 1831 O O . GLU A 1 233 ? 23.556 2.926 -22.409 1.00 98.62 233 GLU A O 1
ATOM 1836 N N . LEU A 1 234 ? 21.610 2.090 -21.657 1.00 98.56 234 LEU A N 1
ATOM 1837 C CA . LEU A 1 234 ? 21.104 1.738 -22.984 1.00 98.56 234 LEU A CA 1
ATOM 1838 C C . LEU A 1 234 ? 20.956 2.975 -23.880 1.00 98.56 234 LEU A C 1
ATOM 1840 O O . LEU A 1 234 ? 21.306 2.940 -25.062 1.00 98.56 234 LEU A O 1
ATOM 1844 N N . LYS A 1 235 ? 20.484 4.091 -23.318 1.00 98.62 235 LYS A N 1
ATOM 1845 C CA . LYS A 1 235 ? 20.356 5.370 -24.026 1.00 98.62 235 LYS A CA 1
ATOM 1846 C C . LYS A 1 235 ? 21.715 5.902 -24.492 1.00 98.62 235 LYS A C 1
ATOM 1848 O O . LYS A 1 235 ? 21.828 6.369 -25.628 1.00 98.62 235 LYS A O 1
ATOM 1853 N N . LEU A 1 236 ? 22.750 5.800 -23.655 1.00 98.44 236 LEU A N 1
ATOM 1854 C CA . LEU A 1 236 ? 24.123 6.163 -24.023 1.00 98.44 236 LEU A CA 1
ATOM 1855 C C . LEU A 1 236 ? 24.679 5.242 -25.117 1.00 98.44 236 LEU A C 1
ATOM 1857 O O . LEU A 1 236 ? 25.241 5.729 -26.101 1.00 98.44 236 LEU A O 1
ATOM 1861 N N . ALA A 1 237 ? 24.479 3.928 -24.986 1.00 98.31 237 ALA A N 1
ATOM 1862 C CA . ALA A 1 237 ? 24.906 2.951 -25.984 1.00 98.31 237 ALA A CA 1
ATOM 1863 C C . ALA A 1 237 ? 24.249 3.209 -27.350 1.00 98.31 237 ALA A C 1
ATOM 1865 O O . ALA A 1 237 ? 24.934 3.219 -28.374 1.00 98.31 237 ALA A O 1
ATOM 1866 N N . HIS A 1 238 ? 22.947 3.503 -27.364 1.00 98.38 238 HIS A N 1
ATOM 1867 C CA . HIS A 1 238 ? 22.228 3.893 -28.573 1.00 98.38 238 HIS A CA 1
ATOM 1868 C C . HIS A 1 238 ? 22.820 5.161 -29.207 1.00 98.38 238 HIS A C 1
ATOM 1870 O O . HIS A 1 238 ? 23.063 5.186 -30.412 1.00 98.38 238 HIS A O 1
ATOM 1876 N N . GLY A 1 239 ? 23.104 6.193 -28.405 1.00 98.00 239 GLY A N 1
ATOM 1877 C CA . GLY A 1 239 ? 23.752 7.416 -28.888 1.00 98.00 239 GLY A CA 1
ATOM 1878 C C . GLY A 1 239 ? 25.121 7.158 -29.530 1.00 98.00 239 GLY A C 1
ATOM 1879 O O . GLY A 1 239 ? 25.428 7.723 -30.579 1.00 98.00 239 GLY A O 1
ATOM 1880 N N . ASN A 1 240 ? 25.922 6.256 -28.955 1.00 98.19 240 ASN A N 1
ATOM 1881 C CA . ASN A 1 240 ? 27.205 5.848 -29.532 1.00 98.19 240 ASN A CA 1
ATOM 1882 C C . ASN A 1 240 ? 27.022 5.095 -30.865 1.00 98.19 240 ASN A C 1
ATOM 1884 O O . ASN A 1 240 ? 27.695 5.401 -31.850 1.00 98.19 240 ASN A O 1
ATOM 1888 N N . CYS A 1 241 ? 26.077 4.151 -30.934 1.00 97.50 241 CYS A N 1
ATOM 1889 C CA . CYS A 1 241 ? 25.753 3.437 -32.172 1.00 97.50 241 CYS A CA 1
ATOM 1890 C C . CYS A 1 241 ? 25.293 4.383 -33.292 1.00 97.50 241 CYS A C 1
ATOM 1892 O O . CYS A 1 241 ? 25.774 4.252 -34.417 1.00 97.50 241 CYS A O 1
ATOM 1894 N N . ASP A 1 242 ? 24.432 5.358 -32.989 1.00 98.19 242 ASP A N 1
ATOM 1895 C CA . ASP A 1 242 ? 24.002 6.389 -33.945 1.00 98.19 242 ASP A CA 1
ATOM 1896 C C . ASP A 1 242 ? 25.189 7.234 -34.444 1.00 98.19 242 ASP A C 1
ATOM 1898 O O . ASP A 1 242 ? 25.342 7.464 -35.645 1.00 98.19 242 ASP A O 1
ATOM 1902 N N . GLY A 1 243 ? 26.095 7.623 -33.539 1.00 97.69 243 GLY A N 1
ATOM 1903 C CA . GLY A 1 243 ? 27.337 8.312 -33.896 1.00 97.69 243 GLY A CA 1
ATOM 1904 C C . GLY A 1 243 ? 28.215 7.492 -34.848 1.00 97.69 243 GLY A C 1
ATOM 1905 O O . GLY A 1 243 ? 28.639 7.993 -35.890 1.00 97.69 243 GLY A O 1
ATOM 1906 N N . ARG A 1 244 ? 28.435 6.207 -34.542 1.00 98.31 244 ARG A N 1
ATOM 1907 C CA . ARG A 1 244 ? 29.200 5.291 -35.405 1.00 98.31 244 ARG A CA 1
ATOM 1908 C C . ARG A 1 244 ? 28.543 5.092 -36.766 1.00 98.31 244 ARG A C 1
ATOM 1910 O O . ARG A 1 244 ? 29.246 5.073 -37.773 1.00 98.31 244 ARG A O 1
ATOM 1917 N N . TYR A 1 245 ? 27.219 4.961 -36.803 1.00 97.69 245 TYR A N 1
ATOM 1918 C CA . TYR A 1 245 ? 26.465 4.838 -38.046 1.00 97.69 245 TYR A CA 1
ATOM 1919 C C . TYR A 1 245 ? 26.661 6.066 -38.944 1.00 97.69 245 TYR A C 1
ATOM 1921 O O . TYR A 1 245 ? 26.965 5.919 -40.126 1.00 97.69 245 TYR A O 1
ATOM 1929 N N . LYS A 1 246 ? 26.585 7.278 -38.379 1.00 98.12 246 LYS A N 1
ATOM 1930 C CA . LYS A 1 246 ? 26.847 8.528 -39.113 1.00 98.12 246 LYS A CA 1
ATOM 1931 C C . LYS A 1 246 ? 28.276 8.604 -39.654 1.00 98.12 246 LYS A C 1
ATOM 1933 O O . LYS A 1 246 ? 28.462 9.028 -40.794 1.00 98.12 246 LYS A O 1
ATOM 1938 N N . THR A 1 247 ? 29.270 8.170 -38.877 1.00 98.19 247 THR A N 1
ATOM 1939 C CA . THR A 1 247 ? 30.663 8.095 -39.346 1.00 98.19 247 THR A CA 1
ATOM 1940 C C . THR A 1 247 ? 30.805 7.129 -40.519 1.00 98.19 247 THR A C 1
ATOM 1942 O O . THR A 1 247 ? 31.333 7.520 -41.556 1.00 98.19 247 THR A O 1
ATOM 1945 N N . LEU A 1 248 ? 30.266 5.912 -40.402 1.00 97.81 248 LEU A N 1
ATOM 1946 C CA . LEU A 1 248 ? 30.296 4.917 -41.480 1.00 97.81 248 LEU A CA 1
ATOM 1947 C C . LEU A 1 248 ? 29.596 5.418 -42.747 1.00 97.81 248 LEU A C 1
ATOM 1949 O O . LEU A 1 248 ? 30.081 5.190 -43.852 1.00 97.81 248 LEU A O 1
ATOM 1953 N N . LEU A 1 249 ? 28.475 6.127 -42.597 1.00 98.00 249 LEU A N 1
ATOM 1954 C CA . LEU A 1 249 ? 27.752 6.706 -43.726 1.00 98.00 249 LEU A CA 1
ATOM 1955 C C . LEU A 1 249 ? 28.608 7.743 -44.471 1.00 98.00 249 LEU A C 1
ATOM 1957 O O . LEU A 1 249 ? 28.604 7.775 -45.701 1.00 98.00 249 LEU A O 1
ATOM 1961 N N . LYS A 1 250 ? 29.375 8.557 -43.736 1.00 98.00 250 LYS A N 1
ATOM 1962 C CA . LYS A 1 250 ? 30.317 9.515 -44.324 1.00 98.00 250 LYS A CA 1
ATOM 1963 C C . LYS A 1 250 ? 31.481 8.810 -45.024 1.00 98.00 250 LYS A C 1
ATOM 1965 O O . LYS A 1 250 ? 31.777 9.138 -46.166 1.00 98.00 250 LYS A O 1
ATOM 1970 N N . GLU A 1 251 ? 32.094 7.819 -44.376 1.00 97.25 251 GLU A N 1
ATOM 1971 C CA . GLU A 1 251 ? 33.180 7.022 -44.966 1.00 97.25 251 GLU A CA 1
ATOM 1972 C C . GLU A 1 251 ? 32.742 6.325 -46.261 1.00 97.25 251 GLU A C 1
ATOM 1974 O O . GLU A 1 251 ? 33.496 6.278 -47.234 1.00 97.25 251 GLU A O 1
ATOM 1979 N N . TYR A 1 252 ? 31.506 5.820 -46.297 1.00 94.56 252 TYR A N 1
ATOM 1980 C CA . TYR A 1 252 ? 30.920 5.234 -47.497 1.00 94.56 252 TYR A CA 1
ATOM 1981 C C . TYR A 1 252 ? 30.753 6.270 -48.618 1.00 94.56 252 TYR A C 1
ATOM 1983 O O . TYR A 1 252 ? 31.172 6.011 -49.746 1.00 94.56 252 TYR A O 1
ATOM 1991 N N . ALA A 1 253 ? 30.212 7.454 -48.312 1.00 96.25 253 ALA A N 1
ATOM 1992 C CA . ALA A 1 253 ? 30.065 8.537 -49.287 1.00 96.25 253 ALA A CA 1
ATOM 1993 C C . ALA A 1 253 ? 31.424 9.011 -49.842 1.00 96.25 253 ALA A C 1
ATOM 1995 O O . ALA A 1 253 ? 31.576 9.199 -51.052 1.00 96.25 253 ALA A O 1
ATOM 1996 N N . ASP A 1 254 ? 32.432 9.138 -48.975 1.00 95.94 254 ASP A N 1
ATOM 1997 C CA . ASP A 1 254 ? 33.800 9.495 -49.362 1.00 95.94 254 ASP A CA 1
ATOM 1998 C C . ASP A 1 254 ? 34.427 8.403 -50.254 1.00 95.94 254 ASP A C 1
ATOM 2000 O O . ASP A 1 254 ? 35.076 8.700 -51.262 1.00 95.94 254 ASP A O 1
ATOM 2004 N N . SER A 1 255 ? 34.200 7.123 -49.937 1.00 93.88 255 SER A N 1
ATOM 2005 C CA . SER A 1 255 ? 34.647 5.993 -50.760 1.00 93.88 255 SER A CA 1
ATOM 2006 C C . SER A 1 255 ? 33.978 5.983 -52.139 1.00 93.88 255 SER A C 1
ATOM 2008 O O . SER A 1 255 ? 34.662 5.812 -53.154 1.00 93.88 255 SER A O 1
ATOM 2010 N N . GLU A 1 256 ? 32.668 6.224 -52.202 1.00 94.81 256 GLU A N 1
ATOM 2011 C CA . GLU A 1 256 ? 31.908 6.309 -53.451 1.00 94.81 256 GLU A CA 1
ATOM 2012 C C . GLU A 1 256 ? 32.423 7.446 -54.350 1.00 94.81 256 GLU A C 1
ATOM 2014 O O . GLU A 1 256 ? 32.594 7.258 -55.558 1.00 94.81 256 GLU A O 1
ATOM 2019 N N . GLU A 1 257 ? 32.757 8.604 -53.773 1.00 95.94 257 GLU A N 1
ATOM 2020 C CA . GLU A 1 257 ? 33.394 9.719 -54.484 1.00 95.94 257 GLU A CA 1
ATOM 2021 C C . GLU A 1 257 ? 34.742 9.315 -55.099 1.00 95.94 257 GLU A C 1
ATOM 2023 O O . GLU A 1 257 ? 35.008 9.591 -56.274 1.00 95.94 257 GLU A O 1
ATOM 2028 N N . VAL A 1 258 ? 35.594 8.632 -54.328 1.00 94.44 258 VAL A N 1
ATOM 2029 C CA . VAL A 1 258 ? 36.896 8.147 -54.812 1.00 94.44 258 VAL A CA 1
ATOM 2030 C C . VAL A 1 258 ? 36.712 7.162 -55.967 1.00 94.44 258 VAL A C 1
ATOM 2032 O O . VAL A 1 258 ? 37.390 7.289 -56.993 1.00 94.44 258 VAL A O 1
ATOM 2035 N N . HIS A 1 259 ? 35.781 6.213 -55.843 1.00 85.56 259 HIS A N 1
ATOM 2036 C CA . HIS A 1 259 ? 35.456 5.275 -56.918 1.00 85.56 259 HIS A CA 1
ATOM 2037 C C . HIS A 1 259 ? 34.939 5.992 -58.170 1.00 85.56 259 HIS A C 1
ATOM 2039 O O . HIS A 1 259 ? 35.369 5.666 -59.282 1.00 85.56 259 HIS A O 1
ATOM 2045 N N . ARG A 1 260 ? 34.091 7.015 -58.013 1.00 92.38 260 ARG A N 1
ATOM 2046 C CA . ARG A 1 260 ? 33.579 7.818 -59.131 1.00 92.38 260 ARG A CA 1
ATOM 2047 C C . ARG A 1 260 ? 34.699 8.550 -59.869 1.00 92.38 260 ARG A C 1
ATOM 2049 O O . ARG A 1 260 ? 34.762 8.478 -61.096 1.00 92.38 260 ARG A O 1
ATOM 2056 N N . LYS A 1 261 ? 35.619 9.194 -59.138 1.00 94.38 261 LYS A N 1
ATOM 2057 C CA . LYS A 1 261 ? 36.788 9.876 -59.721 1.00 94.38 261 LYS A CA 1
ATOM 2058 C C . LYS A 1 261 ? 37.695 8.905 -60.471 1.00 94.38 261 LYS A C 1
ATOM 2060 O O . LYS A 1 261 ? 38.036 9.173 -61.618 1.00 94.38 261 LYS A O 1
ATOM 2065 N N . ARG A 1 262 ? 38.028 7.755 -59.869 1.00 88.06 262 ARG A N 1
ATOM 2066 C CA . ARG A 1 262 ? 38.841 6.710 -60.521 1.00 88.06 262 ARG A CA 1
ATOM 2067 C C . ARG A 1 262 ? 38.198 6.213 -61.813 1.00 88.06 262 ARG A C 1
ATOM 2069 O O . ARG A 1 262 ? 38.880 6.098 -62.825 1.00 88.06 262 ARG A O 1
ATOM 2076 N N . SER A 1 263 ? 36.890 5.980 -61.790 1.00 85.81 263 SER A N 1
ATOM 2077 C CA . SER A 1 263 ? 36.133 5.521 -62.960 1.00 85.81 263 SER A CA 1
ATOM 2078 C C . SER A 1 263 ? 36.100 6.572 -64.071 1.00 85.81 263 SER A C 1
ATOM 2080 O O . SER A 1 263 ? 36.251 6.235 -65.245 1.00 85.81 263 SER A O 1
ATOM 2082 N N . ALA A 1 264 ? 35.971 7.854 -63.715 1.00 90.06 264 ALA A N 1
ATOM 2083 C CA . ALA A 1 264 ? 36.061 8.958 -64.667 1.00 90.06 264 ALA A CA 1
ATOM 2084 C C . ALA A 1 264 ? 37.463 9.066 -65.294 1.00 90.06 264 ALA A C 1
ATOM 2086 O O . ALA A 1 264 ? 37.572 9.189 -66.514 1.00 90.06 264 ALA A O 1
ATOM 2087 N N . THR A 1 265 ? 38.532 8.960 -64.495 1.00 91.19 265 THR A N 1
ATOM 2088 C CA . THR A 1 265 ? 39.918 8.943 -64.993 1.00 91.19 265 THR A CA 1
ATOM 2089 C C . THR A 1 265 ? 40.159 7.764 -65.936 1.00 91.19 265 THR A C 1
ATOM 2091 O O . THR A 1 265 ? 40.649 7.974 -67.044 1.00 91.19 265 THR A O 1
ATOM 2094 N N . ALA A 1 266 ? 39.728 6.556 -65.557 1.00 83.12 266 ALA A N 1
ATOM 2095 C CA . ALA A 1 266 ? 39.833 5.359 -66.393 1.00 83.12 266 ALA A CA 1
ATOM 2096 C C . ALA A 1 266 ? 39.124 5.538 -67.746 1.00 83.12 266 ALA A C 1
ATOM 2098 O O . ALA A 1 266 ? 39.663 5.183 -68.794 1.00 83.12 266 ALA A O 1
ATOM 2099 N N . ALA A 1 267 ? 37.933 6.147 -67.746 1.00 83.12 267 ALA A N 1
ATOM 2100 C CA . ALA A 1 267 ? 37.192 6.432 -68.971 1.00 83.12 267 ALA A CA 1
ATOM 2101 C C . ALA A 1 267 ? 37.921 7.437 -69.886 1.00 83.12 267 ALA A C 1
ATOM 2103 O O . ALA A 1 267 ? 37.884 7.296 -71.112 1.00 83.12 267 ALA A O 1
ATOM 2104 N N . VAL A 1 268 ? 38.590 8.446 -69.316 1.00 89.94 268 VAL A N 1
ATOM 2105 C CA . VAL A 1 268 ? 39.411 9.407 -70.075 1.00 89.94 268 VAL A CA 1
ATOM 2106 C C . VAL A 1 268 ? 40.650 8.728 -70.665 1.00 89.94 268 VAL A C 1
ATOM 2108 O O . VAL A 1 268 ? 40.934 8.913 -71.850 1.00 89.94 268 VAL A O 1
ATOM 2111 N N . GLU A 1 269 ? 41.363 7.920 -69.879 1.00 85.69 269 GLU A N 1
ATOM 2112 C CA . GLU A 1 269 ? 42.541 7.171 -70.338 1.00 85.69 269 GLU A CA 1
ATOM 2113 C C . GLU A 1 269 ? 42.186 6.180 -71.451 1.00 85.69 269 GLU A C 1
ATOM 2115 O O . GLU A 1 269 ? 42.857 6.157 -72.486 1.00 85.69 269 GLU A O 1
ATOM 2120 N N . TRP A 1 270 ? 41.076 5.450 -71.305 1.00 80.25 270 TRP A N 1
ATOM 2121 C CA . TRP A 1 270 ? 40.549 4.565 -72.345 1.00 80.25 270 TRP A CA 1
ATOM 2122 C C . TRP A 1 270 ? 40.283 5.309 -73.656 1.00 80.25 270 TRP A C 1
ATOM 2124 O O . TRP A 1 270 ? 40.739 4.880 -74.718 1.00 80.25 270 TRP A O 1
ATOM 2134 N N . LYS A 1 271 ? 39.601 6.463 -73.597 1.00 86.06 271 LYS A N 1
ATOM 2135 C CA . LYS A 1 271 ? 39.367 7.305 -74.782 1.00 86.06 271 LYS A CA 1
ATOM 2136 C C . LYS A 1 271 ? 40.680 7.756 -75.424 1.00 86.06 271 LYS A C 1
ATOM 2138 O O . LYS A 1 271 ? 40.817 7.662 -76.642 1.00 86.06 271 LYS A O 1
ATOM 2143 N N . ARG A 1 272 ? 41.648 8.218 -74.624 1.00 82.50 272 ARG A N 1
ATOM 2144 C CA . ARG A 1 272 ? 42.962 8.673 -75.110 1.00 82.50 272 ARG A CA 1
ATOM 2145 C C . ARG A 1 272 ? 43.700 7.562 -75.849 1.00 82.50 272 ARG A C 1
ATOM 2147 O O . ARG A 1 272 ? 44.240 7.785 -76.929 1.00 82.50 272 ARG A O 1
ATOM 2154 N N . MET A 1 273 ? 43.689 6.367 -75.277 1.00 78.62 273 MET A N 1
ATOM 2155 C CA . MET A 1 273 ? 44.346 5.205 -75.848 1.00 78.62 273 MET A CA 1
ATOM 2156 C C . MET A 1 273 ? 43.637 4.720 -77.124 1.00 78.62 273 MET A C 1
ATOM 2158 O O . MET A 1 273 ? 44.309 4.462 -78.119 1.00 78.62 273 MET A O 1
ATOM 2162 N N . LYS A 1 274 ? 42.295 4.707 -77.155 1.00 76.94 274 LYS A N 1
ATOM 2163 C CA . LYS A 1 274 ? 41.510 4.411 -78.369 1.00 76.94 274 LYS A CA 1
ATOM 2164 C C . LYS A 1 274 ? 41.873 5.352 -79.524 1.00 76.94 274 LYS A C 1
ATOM 2166 O O . LYS A 1 274 ? 42.084 4.895 -80.645 1.00 76.94 274 LYS A O 1
ATOM 2171 N N . ILE A 1 275 ? 42.015 6.652 -79.244 1.00 81.38 275 ILE A N 1
ATOM 2172 C CA . ILE A 1 275 ? 42.462 7.648 -80.231 1.00 81.38 275 ILE A CA 1
ATOM 2173 C C . ILE A 1 275 ? 43.895 7.356 -80.701 1.00 81.38 275 ILE A C 1
ATOM 2175 O O . ILE A 1 275 ? 44.150 7.377 -81.905 1.00 81.38 275 ILE A O 1
ATOM 2179 N N . GLY A 1 276 ? 44.824 7.065 -79.784 1.00 78.94 276 GLY A N 1
ATOM 2180 C CA . GLY A 1 276 ? 46.220 6.761 -80.124 1.00 78.94 276 GLY A CA 1
ATOM 2181 C C . GLY A 1 276 ? 46.365 5.538 -81.036 1.00 78.94 276 GLY A C 1
ATOM 2182 O O . GLY A 1 276 ? 47.102 5.577 -82.018 1.00 78.94 276 GLY A O 1
ATOM 2183 N N . CYS A 1 277 ? 45.607 4.474 -80.773 1.00 72.75 277 CYS A N 1
ATOM 2184 C CA . CYS A 1 277 ? 45.626 3.270 -81.602 1.00 72.75 277 CYS A CA 1
ATOM 2185 C C . CYS A 1 277 ? 45.043 3.498 -83.004 1.00 72.75 277 CYS A C 1
ATOM 2187 O O . CYS A 1 277 ? 45.576 2.952 -83.969 1.00 72.75 277 CYS A O 1
ATOM 2189 N N . PHE A 1 278 ? 44.015 4.348 -83.130 1.00 73.94 278 PHE A N 1
ATOM 2190 C CA . PHE A 1 278 ? 43.461 4.736 -84.431 1.00 73.94 278 PHE A CA 1
ATOM 2191 C C . PHE A 1 278 ? 44.498 5.464 -85.301 1.00 73.94 278 PHE A C 1
ATOM 2193 O O . PHE A 1 278 ? 44.612 5.184 -86.492 1.00 73.94 278 PHE A O 1
ATOM 2200 N N . HIS A 1 279 ? 45.307 6.347 -84.704 1.00 75.56 279 HIS A N 1
ATOM 2201 C CA . HIS A 1 279 ? 46.356 7.081 -85.426 1.00 75.56 279 HIS A CA 1
ATOM 2202 C C . HIS A 1 279 ? 47.516 6.185 -85.883 1.00 75.56 279 HIS A C 1
ATOM 2204 O O . HIS A 1 279 ? 48.116 6.452 -86.920 1.00 75.56 279 HIS A O 1
ATOM 2210 N N . ASN A 1 280 ? 47.804 5.099 -85.160 1.00 72.94 280 ASN A N 1
ATOM 2211 C CA . ASN A 1 280 ? 48.908 4.185 -85.474 1.00 72.94 280 ASN A CA 1
ATOM 2212 C C . ASN A 1 280 ? 48.546 3.085 -86.493 1.00 72.94 280 ASN A C 1
ATOM 2214 O O . ASN A 1 280 ? 49.340 2.175 -86.717 1.00 72.94 280 ASN A O 1
ATOM 2218 N N . GLY A 1 281 ? 47.362 3.138 -87.114 1.00 62.19 281 GLY A N 1
ATOM 2219 C CA . GLY A 1 281 ? 46.996 2.229 -88.205 1.00 62.19 281 GLY A CA 1
ATOM 2220 C C . GLY A 1 281 ? 46.798 0.764 -87.798 1.00 62.19 281 GLY A C 1
ATOM 2221 O O . GLY A 1 281 ? 46.819 -0.108 -88.668 1.00 62.19 281 GLY A O 1
ATOM 2222 N N . MET A 1 282 ? 46.588 0.471 -86.507 1.00 59.06 282 MET A N 1
ATOM 2223 C CA . MET A 1 282 ? 46.267 -0.885 -86.050 1.00 59.06 282 MET A CA 1
ATOM 2224 C C . MET A 1 282 ? 44.864 -1.273 -86.540 1.00 59.06 282 MET A C 1
ATOM 2226 O O . MET A 1 282 ? 43.861 -0.756 -86.055 1.00 59.06 282 MET A O 1
ATOM 2230 N N . LYS A 1 283 ? 44.788 -2.165 -87.538 1.00 56.78 283 LYS A N 1
ATOM 2231 C CA . LYS A 1 283 ? 43.532 -2.542 -88.220 1.00 56.78 283 LYS A CA 1
ATOM 2232 C C . LYS A 1 283 ? 42.721 -3.642 -87.522 1.00 56.78 283 LYS A C 1
ATOM 2234 O O . LYS A 1 283 ? 41.616 -3.933 -87.972 1.00 56.78 283 LYS A O 1
ATOM 2239 N N . HIS A 1 284 ? 43.219 -4.248 -86.443 1.00 56.84 284 HIS A N 1
ATOM 2240 C CA . HIS A 1 284 ? 42.514 -5.330 -85.753 1.00 56.84 284 HIS A CA 1
ATOM 2241 C C . HIS A 1 284 ? 42.190 -4.992 -84.291 1.00 56.84 284 HIS A C 1
ATOM 2243 O O . HIS A 1 284 ? 43.050 -5.033 -83.416 1.00 56.84 284 HIS A O 1
ATOM 2249 N N . GLU A 1 285 ? 40.902 -4.759 -84.011 1.00 55.19 285 GLU A N 1
ATOM 2250 C CA . GLU A 1 285 ? 40.336 -4.590 -82.656 1.00 55.19 285 GLU A CA 1
ATOM 2251 C C . GLU A 1 285 ? 40.680 -5.750 -81.702 1.00 55.19 285 GLU A C 1
ATOM 2253 O O . GLU A 1 285 ? 40.745 -5.570 -80.485 1.00 55.19 285 GLU A O 1
ATOM 2258 N N . ARG A 1 286 ? 40.958 -6.939 -82.250 1.00 56.28 286 ARG A N 1
ATOM 2259 C CA . ARG A 1 286 ? 41.307 -8.141 -81.484 1.00 56.28 286 ARG A CA 1
ATOM 2260 C C . ARG A 1 286 ? 42.688 -8.045 -80.816 1.00 56.28 286 ARG A C 1
ATOM 2262 O O . ARG A 1 286 ? 42.843 -8.507 -79.689 1.00 56.28 286 ARG A O 1
ATOM 2269 N N . GLU A 1 287 ? 43.667 -7.403 -81.458 1.00 58.09 287 GLU A N 1
ATOM 2270 C CA . GLU A 1 287 ? 44.993 -7.163 -80.860 1.00 58.09 287 GLU A CA 1
ATOM 2271 C C . GLU A 1 287 ? 44.945 -6.033 -79.819 1.00 58.09 287 GLU A C 1
ATOM 2273 O O . GLU A 1 287 ? 45.630 -6.104 -78.798 1.00 58.09 287 GLU A O 1
ATOM 2278 N N . MET A 1 288 ? 44.061 -5.042 -80.011 1.00 55.28 288 MET A N 1
ATOM 2279 C CA . MET A 1 288 ? 43.801 -3.998 -79.011 1.00 55.28 288 MET A CA 1
ATOM 2280 C C . MET A 1 288 ? 43.217 -4.555 -77.713 1.00 55.28 288 MET A C 1
ATOM 2282 O O . MET A 1 288 ? 43.633 -4.134 -76.636 1.00 55.28 288 MET A O 1
ATOM 2286 N N . CYS A 1 289 ? 42.275 -5.500 -77.789 1.00 58.19 289 CYS A N 1
ATOM 2287 C CA . CYS A 1 289 ? 41.718 -6.108 -76.583 1.00 58.19 289 CYS A CA 1
ATOM 2288 C C . CYS A 1 289 ? 42.819 -6.829 -75.792 1.00 58.19 289 CYS A C 1
ATOM 2290 O O . CYS A 1 289 ? 43.019 -6.526 -74.624 1.00 58.19 289 CYS A O 1
ATOM 2292 N N . ASN A 1 290 ? 43.636 -7.674 -76.422 1.00 60.25 290 ASN A N 1
ATOM 2293 C CA . ASN A 1 290 ? 44.636 -8.471 -75.696 1.00 60.25 290 ASN A CA 1
ATOM 2294 C C . ASN A 1 290 ? 45.724 -7.649 -74.977 1.00 60.25 290 ASN A C 1
ATOM 2296 O O . ASN A 1 290 ? 46.218 -8.085 -73.938 1.00 60.25 290 ASN A O 1
ATOM 2300 N N . LEU A 1 291 ? 46.082 -6.462 -75.479 1.00 59.62 291 LEU A N 1
ATOM 2301 C CA . LEU A 1 291 ? 47.084 -5.600 -74.834 1.00 59.62 291 LEU A CA 1
ATOM 2302 C C . LEU A 1 291 ? 46.505 -4.706 -73.732 1.00 59.62 291 LEU A C 1
ATOM 2304 O O . LEU A 1 291 ? 47.216 -4.336 -72.798 1.00 59.62 291 LEU A O 1
ATOM 2308 N N . VAL A 1 292 ? 45.226 -4.341 -73.827 1.00 58.09 292 VAL A N 1
ATOM 2309 C CA . VAL A 1 292 ? 44.647 -3.302 -72.964 1.00 58.09 292 VAL A CA 1
ATOM 2310 C C . VAL A 1 292 ? 43.763 -3.885 -71.870 1.00 58.09 292 VAL A C 1
ATOM 2312 O O . VAL A 1 292 ? 43.728 -3.366 -70.751 1.00 58.09 292 VAL A O 1
ATOM 2315 N N . TYR A 1 293 ? 43.084 -4.990 -72.159 1.00 60.69 293 TYR A N 1
ATOM 2316 C CA . TYR A 1 293 ? 42.197 -5.662 -71.219 1.00 60.69 293 TYR A CA 1
ATOM 2317 C C . TYR A 1 293 ? 42.880 -5.980 -69.874 1.00 60.69 293 TYR A C 1
ATOM 2319 O O . TYR A 1 293 ? 42.292 -5.650 -68.845 1.00 60.69 293 TYR A O 1
ATOM 2327 N N . PRO A 1 294 ? 44.140 -6.467 -69.821 1.00 64.69 294 PRO A N 1
ATOM 2328 C CA . PRO A 1 294 ? 44.827 -6.707 -68.547 1.00 64.69 294 PRO A CA 1
ATOM 2329 C C . PRO A 1 294 ? 45.010 -5.434 -67.705 1.00 64.69 294 PRO A C 1
ATOM 2331 O O . PRO A 1 294 ? 44.855 -5.462 -66.485 1.00 64.69 294 PRO A O 1
ATOM 2334 N N . SER A 1 295 ? 45.282 -4.295 -68.346 1.00 62.34 295 SER A N 1
ATOM 2335 C CA . SER A 1 295 ? 45.480 -3.008 -67.666 1.00 62.34 295 SER A CA 1
ATOM 2336 C C . SER A 1 295 ? 44.170 -2.429 -67.120 1.00 62.34 295 SER A C 1
ATOM 2338 O O . SER A 1 295 ? 44.160 -1.874 -66.022 1.00 62.34 295 SER A O 1
ATOM 2340 N N . LEU A 1 296 ? 43.051 -2.611 -67.830 1.00 57.41 296 LEU A N 1
ATOM 2341 C CA . LEU A 1 296 ? 41.720 -2.199 -67.359 1.00 57.41 296 LEU A CA 1
ATOM 2342 C C . LEU A 1 296 ? 41.138 -3.135 -66.308 1.00 57.41 296 LEU A C 1
ATOM 2344 O O . LEU A 1 296 ? 40.556 -2.650 -65.338 1.00 57.41 296 LEU A O 1
ATOM 2348 N N . LEU A 1 297 ? 41.328 -4.451 -66.442 1.00 61.78 297 LEU A N 1
ATOM 2349 C CA . LEU A 1 297 ? 40.988 -5.392 -65.373 1.00 61.78 297 LEU A CA 1
ATOM 2350 C C . LEU A 1 297 ? 41.768 -5.042 -64.104 1.00 61.78 297 LEU A C 1
ATOM 2352 O O . LEU A 1 297 ? 41.162 -4.941 -63.050 1.00 61.78 297 LEU A O 1
ATOM 2356 N N . ASN A 1 298 ? 43.055 -4.700 -64.189 1.00 64.12 298 ASN A N 1
ATOM 2357 C CA . ASN A 1 298 ? 43.819 -4.248 -63.018 1.00 64.12 298 ASN A CA 1
ATOM 2358 C C . ASN A 1 298 ? 43.309 -2.926 -62.395 1.00 64.12 298 ASN A C 1
ATOM 2360 O O . ASN A 1 298 ? 43.661 -2.597 -61.256 1.00 64.12 298 ASN A O 1
ATOM 2364 N N . MET A 1 299 ? 42.498 -2.141 -63.111 1.00 56.84 299 MET A N 1
ATOM 2365 C CA . MET A 1 299 ? 41.854 -0.931 -62.582 1.00 56.84 299 MET A CA 1
ATOM 2366 C C . MET A 1 299 ? 40.458 -1.181 -61.998 1.00 56.84 299 MET A C 1
ATOM 2368 O O . MET A 1 299 ? 40.046 -0.427 -61.117 1.00 56.84 299 MET A O 1
ATOM 2372 N N . ILE A 1 300 ? 39.741 -2.198 -62.480 1.00 59.06 300 ILE A N 1
ATOM 2373 C CA . ILE A 1 300 ? 38.334 -2.465 -62.133 1.00 59.06 300 ILE A CA 1
ATOM 2374 C C . ILE A 1 300 ? 38.198 -3.650 -61.158 1.00 59.06 300 ILE A C 1
ATOM 2376 O O . ILE A 1 300 ? 37.265 -3.682 -60.359 1.00 59.06 300 ILE A O 1
ATOM 2380 N N . VAL A 1 301 ? 39.127 -4.607 -61.196 1.00 62.28 301 VAL A N 1
ATOM 2381 C CA . VAL A 1 301 ? 39.120 -5.818 -60.367 1.00 62.28 301 VAL A CA 1
ATOM 2382 C C . VAL A 1 301 ? 39.699 -5.517 -58.981 1.00 62.28 301 VAL A C 1
ATOM 2384 O O . VAL A 1 301 ? 40.729 -4.839 -58.885 1.00 62.28 301 VAL A O 1
ATOM 2387 N N . PRO A 1 302 ? 39.072 -6.029 -57.905 1.00 62.25 302 PRO A N 1
ATOM 2388 C CA . PRO A 1 302 ? 39.612 -5.929 -56.557 1.00 62.25 302 PRO A CA 1
ATOM 2389 C C . PRO A 1 302 ? 41.051 -6.462 -56.487 1.00 62.25 302 PRO A C 1
ATOM 2391 O O . PRO A 1 302 ? 41.344 -7.562 -56.955 1.00 62.25 302 PRO A O 1
ATOM 2394 N N . ARG A 1 303 ? 41.960 -5.681 -55.895 1.00 68.62 303 ARG A N 1
ATOM 2395 C CA . ARG A 1 303 ? 43.405 -5.974 -55.844 1.00 68.62 303 ARG A CA 1
ATOM 2396 C C . ARG A 1 303 ? 43.808 -6.826 -54.648 1.00 68.62 303 ARG A C 1
ATOM 2398 O O . ARG A 1 303 ? 44.975 -7.179 -54.513 1.00 68.62 303 ARG A O 1
ATOM 2405 N N . SER A 1 304 ? 42.867 -7.117 -53.756 1.00 76.56 304 SER A N 1
ATOM 2406 C CA . SER A 1 304 ? 43.113 -7.939 -52.576 1.00 76.56 304 SER A CA 1
ATOM 2407 C C . SER A 1 304 ? 41.930 -8.844 -52.261 1.00 76.56 304 SER A C 1
ATOM 2409 O O . SER A 1 304 ? 40.776 -8.497 -52.522 1.00 76.56 304 SER A O 1
ATOM 2411 N N . GLU A 1 305 ? 42.228 -9.975 -51.621 1.00 69.50 305 GLU A N 1
ATOM 2412 C CA . GLU A 1 305 ? 41.248 -10.915 -51.060 1.00 69.50 305 GLU A CA 1
ATOM 2413 C C . GLU A 1 305 ? 40.196 -10.184 -50.205 1.00 69.50 305 GLU A C 1
ATOM 2415 O O . GLU A 1 305 ? 39.002 -10.434 -50.307 1.00 69.50 305 GLU A O 1
ATOM 2420 N N . ALA A 1 306 ? 40.622 -9.187 -49.422 1.00 73.38 306 ALA A N 1
ATOM 2421 C CA . ALA A 1 306 ? 39.746 -8.406 -48.549 1.00 73.38 306 ALA A CA 1
ATOM 2422 C C . ALA A 1 306 ? 38.773 -7.475 -49.300 1.00 73.38 306 ALA A C 1
ATOM 2424 O O . ALA A 1 306 ? 37.730 -7.093 -48.759 1.00 73.38 306 ALA A O 1
ATOM 2425 N N . GLU A 1 307 ? 39.105 -7.049 -50.519 1.00 67.19 307 GLU A N 1
ATOM 2426 C CA . GLU A 1 307 ? 38.174 -6.309 -51.379 1.00 67.19 307 GLU A CA 1
ATOM 2427 C C . GLU A 1 307 ? 37.210 -7.269 -52.091 1.00 67.19 307 GLU A C 1
ATOM 2429 O O . GLU A 1 307 ? 36.020 -6.966 -52.195 1.00 67.19 307 GLU A O 1
ATOM 2434 N N . TRP A 1 308 ? 37.689 -8.457 -52.476 1.00 71.44 308 TRP A N 1
ATOM 2435 C CA . TRP A 1 308 ? 36.854 -9.543 -52.995 1.00 71.44 308 TRP A CA 1
ATOM 2436 C C . TRP A 1 308 ? 35.815 -10.027 -51.978 1.00 71.44 308 TRP A C 1
ATOM 2438 O O . TRP A 1 308 ? 34.636 -10.148 -52.310 1.00 71.44 308 TRP A O 1
ATOM 2448 N N . GLU A 1 309 ? 36.212 -10.225 -50.722 1.00 69.44 309 GLU A N 1
ATOM 2449 C CA . GLU A 1 309 ? 35.318 -10.625 -49.631 1.00 69.44 309 GLU A CA 1
ATOM 2450 C C . GLU A 1 309 ? 34.247 -9.550 -49.365 1.00 69.44 309 GLU A C 1
ATOM 2452 O O . GLU A 1 309 ? 33.080 -9.858 -49.114 1.00 69.44 309 GLU A O 1
ATOM 2457 N N . ARG A 1 310 ? 34.617 -8.264 -49.489 1.00 67.38 310 ARG A N 1
ATOM 2458 C CA . ARG A 1 310 ? 33.672 -7.137 -49.407 1.00 67.38 310 ARG A CA 1
ATOM 2459 C C . ARG A 1 310 ? 32.666 -7.152 -50.556 1.00 67.38 310 ARG A C 1
ATOM 2461 O O . ARG A 1 310 ? 31.478 -6.967 -50.303 1.00 67.38 310 ARG A O 1
ATOM 2468 N N . TRP A 1 311 ? 33.107 -7.416 -51.784 1.00 70.31 311 TRP A N 1
ATOM 2469 C CA . TRP A 1 311 ? 32.213 -7.551 -52.939 1.00 70.31 311 TRP A CA 1
ATOM 2470 C C . TRP A 1 311 ? 31.248 -8.732 -52.785 1.00 70.31 311 TRP A C 1
ATOM 2472 O O . TRP A 1 311 ? 30.056 -8.586 -53.052 1.00 70.31 311 TRP A O 1
ATOM 2482 N N . ARG A 1 312 ? 31.729 -9.877 -52.283 1.00 66.44 312 ARG A N 1
ATOM 2483 C CA . ARG A 1 312 ? 30.888 -11.050 -51.986 1.00 66.44 312 ARG A CA 1
ATOM 2484 C C . ARG A 1 312 ? 29.827 -10.745 -50.924 1.00 66.44 312 ARG A C 1
ATOM 2486 O O . ARG A 1 312 ? 28.689 -11.184 -51.057 1.00 66.44 312 ARG A O 1
ATOM 2493 N N . LYS A 1 313 ? 30.185 -9.986 -49.883 1.00 68.56 313 LYS A N 1
ATOM 2494 C CA . LYS A 1 313 ? 29.314 -9.726 -48.725 1.00 68.56 313 LYS A CA 1
ATOM 2495 C C . LYS A 1 313 ? 28.253 -8.643 -48.958 1.00 68.56 313 LYS A C 1
ATOM 2497 O O . LYS A 1 313 ? 27.177 -8.738 -48.376 1.00 68.56 313 LYS A O 1
ATOM 2502 N N . TYR A 1 314 ? 28.543 -7.631 -49.777 1.00 67.00 314 TYR A N 1
ATOM 2503 C CA . TYR A 1 314 ? 27.655 -6.473 -49.982 1.00 67.00 314 TYR A CA 1
ATOM 2504 C C . TYR A 1 314 ? 27.048 -6.388 -51.396 1.00 67.00 314 TYR A C 1
ATOM 2506 O O . TYR A 1 314 ? 26.286 -5.465 -51.675 1.00 67.00 314 TYR A O 1
ATOM 2514 N N . GLY A 1 315 ? 27.333 -7.371 -52.259 1.00 57.34 315 GLY A N 1
ATOM 2515 C CA . GLY A 1 315 ? 26.883 -7.425 -53.650 1.00 57.34 315 GLY A CA 1
ATOM 2516 C C . GLY A 1 315 ? 27.881 -6.774 -54.610 1.00 57.34 315 GLY A C 1
ATOM 2517 O O . GLY A 1 315 ? 28.520 -5.770 -54.297 1.00 57.34 315 GLY A O 1
ATOM 2518 N N . THR A 1 316 ? 28.026 -7.350 -55.805 1.00 55.50 316 THR A N 1
ATOM 2519 C CA . THR A 1 316 ? 28.846 -6.774 -56.875 1.00 55.50 316 THR A CA 1
ATOM 2520 C C . THR A 1 316 ? 28.240 -5.446 -57.349 1.00 55.50 316 THR A C 1
ATOM 2522 O O . THR A 1 316 ? 27.014 -5.322 -57.439 1.00 55.50 316 THR A O 1
ATOM 2525 N N . PRO A 1 317 ? 29.052 -4.437 -57.718 1.00 53.38 317 PRO A N 1
ATOM 2526 C CA . PRO A 1 317 ? 28.563 -3.218 -58.352 1.00 53.38 317 PRO A CA 1
ATOM 2527 C C . PRO A 1 317 ? 28.176 -3.520 -59.812 1.00 53.38 317 PRO A C 1
ATOM 2529 O O . PRO A 1 317 ? 28.744 -2.977 -60.753 1.00 53.38 317 PRO A O 1
ATOM 2532 N N . VAL A 1 318 ? 27.191 -4.398 -60.032 1.00 49.91 318 VAL A N 1
ATOM 2533 C CA . VAL A 1 318 ? 26.681 -4.782 -61.366 1.00 49.91 318 VAL A CA 1
ATOM 2534 C C . VAL A 1 318 ? 26.051 -3.584 -62.090 1.00 49.91 318 VAL A C 1
ATOM 2536 O O . VAL A 1 318 ? 25.855 -3.606 -63.299 1.00 49.91 318 VAL A O 1
ATOM 2539 N N . LYS A 1 319 ? 25.796 -2.480 -61.378 1.00 50.38 319 LYS A N 1
ATOM 2540 C CA . LYS A 1 319 ? 25.366 -1.205 -61.964 1.00 50.38 319 LYS A CA 1
ATOM 2541 C C . LYS A 1 319 ? 26.520 -0.300 -62.405 1.00 50.38 319 LYS A C 1
ATOM 2543 O O . LYS A 1 319 ? 26.274 0.869 -62.685 1.00 50.38 319 LYS A O 1
ATOM 2548 N N . HIS A 1 320 ? 27.763 -0.781 -62.465 1.00 53.06 320 HIS A N 1
ATOM 2549 C CA . HIS A 1 320 ? 28.845 0.025 -63.020 1.00 53.06 320 HIS A CA 1
ATOM 2550 C C . HIS A 1 320 ? 28.672 0.134 -64.548 1.00 53.06 320 HIS A C 1
ATOM 2552 O O . HIS A 1 320 ? 28.792 -0.884 -65.236 1.00 53.06 320 HIS A O 1
ATOM 2558 N N . PRO A 1 321 ? 28.425 1.332 -65.118 1.00 55.44 321 PRO A N 1
ATOM 2559 C CA . PRO A 1 321 ? 28.090 1.488 -66.538 1.00 55.44 321 PRO A CA 1
ATOM 2560 C C . PRO A 1 321 ? 29.160 0.928 -67.476 1.00 55.44 321 PRO A C 1
ATOM 2562 O O . PRO A 1 321 ? 28.838 0.442 -68.552 1.00 55.44 321 PRO A O 1
ATOM 2565 N N . LEU A 1 322 ? 30.430 0.944 -67.050 1.00 52.97 322 LEU A N 1
ATOM 2566 C CA . LEU A 1 322 ? 31.533 0.361 -67.819 1.00 52.97 322 LEU A CA 1
ATOM 2567 C C . LEU A 1 322 ? 31.500 -1.171 -67.852 1.00 52.97 322 LEU A C 1
ATOM 2569 O O . LEU A 1 322 ? 31.846 -1.738 -68.877 1.00 52.97 322 LEU A O 1
ATOM 2573 N N . ILE A 1 323 ? 31.064 -1.840 -66.775 1.00 58.53 323 ILE A N 1
ATOM 2574 C CA . ILE A 1 323 ? 30.936 -3.307 -66.758 1.00 58.53 323 ILE A CA 1
ATOM 2575 C C . ILE A 1 323 ? 29.749 -3.718 -67.631 1.00 58.53 323 ILE A C 1
ATOM 2577 O O . ILE A 1 323 ? 29.880 -4.620 -68.449 1.00 58.53 323 ILE A O 1
ATOM 2581 N N . GLY A 1 324 ? 28.623 -3.001 -67.529 1.00 59.56 324 GLY A N 1
ATOM 2582 C CA . GLY A 1 324 ? 27.477 -3.204 -68.418 1.00 59.56 324 GLY A CA 1
ATOM 2583 C C . GLY A 1 324 ? 27.819 -2.969 -69.894 1.00 59.56 324 GLY A C 1
ATOM 2584 O O . GLY A 1 324 ? 27.457 -3.788 -70.730 1.00 59.56 324 GLY A O 1
ATOM 2585 N N . ALA A 1 325 ? 28.566 -1.902 -70.206 1.00 58.44 325 ALA A N 1
ATOM 2586 C CA . ALA A 1 325 ? 29.012 -1.602 -71.568 1.00 58.44 325 ALA A CA 1
ATOM 2587 C C . ALA A 1 325 ? 29.993 -2.655 -72.111 1.00 58.44 325 ALA A C 1
ATOM 2589 O O . ALA A 1 325 ? 29.832 -3.098 -73.244 1.00 58.44 325 ALA A O 1
ATOM 2590 N N . LEU A 1 326 ? 30.946 -3.115 -71.289 1.00 57.66 326 LEU A N 1
ATOM 2591 C CA . LEU A 1 326 ? 31.875 -4.198 -71.637 1.00 57.66 326 LEU A CA 1
ATOM 2592 C C . LEU A 1 326 ? 31.133 -5.515 -71.915 1.00 57.66 326 LEU A C 1
ATOM 2594 O O . LEU A 1 326 ? 31.370 -6.150 -72.939 1.00 57.66 326 LEU A O 1
ATOM 2598 N N . ILE A 1 327 ? 30.175 -5.885 -71.060 1.00 60.62 327 ILE A N 1
ATOM 2599 C CA . ILE A 1 327 ? 29.343 -7.079 -71.261 1.00 60.62 327 ILE A CA 1
ATOM 2600 C C . ILE A 1 327 ? 28.467 -6.940 -72.517 1.00 60.62 327 ILE A C 1
ATOM 2602 O O . ILE A 1 327 ? 28.311 -7.912 -73.255 1.00 60.62 327 ILE A O 1
ATOM 2606 N N . SER A 1 328 ? 27.926 -5.748 -72.802 1.00 58.38 328 SER A N 1
ATOM 2607 C CA . SER A 1 328 ? 27.096 -5.520 -73.994 1.00 58.38 328 SER A CA 1
ATOM 2608 C C . SER A 1 328 ? 27.884 -5.468 -75.306 1.00 58.38 328 SER A C 1
ATOM 2610 O O . SER A 1 328 ? 27.356 -5.880 -76.334 1.00 58.38 328 SER A O 1
ATOM 2612 N N . GLU A 1 329 ? 29.127 -4.970 -75.289 1.00 54.47 329 GLU A N 1
ATOM 2613 C CA . GLU A 1 329 ? 29.993 -4.905 -76.477 1.00 54.47 329 GLU A CA 1
ATOM 2614 C C . GLU A 1 329 ? 30.642 -6.265 -76.795 1.00 54.47 329 GLU A C 1
ATOM 2616 O O . GLU A 1 329 ? 30.956 -6.531 -77.954 1.00 54.47 329 GLU A O 1
ATOM 2621 N N . PHE A 1 330 ? 30.774 -7.161 -75.806 1.00 58.09 330 PHE A N 1
ATOM 2622 C CA . PHE A 1 330 ? 31.369 -8.494 -75.974 1.00 58.09 330 PHE A CA 1
ATOM 2623 C C . PHE A 1 330 ? 30.476 -9.626 -75.419 1.00 58.09 330 PHE A C 1
ATOM 2625 O O . PHE A 1 330 ? 30.875 -10.328 -74.484 1.00 58.09 330 PHE A O 1
ATOM 2632 N N . PRO A 1 331 ? 29.288 -9.882 -76.002 1.00 50.47 331 PRO A N 1
ATOM 2633 C CA . PRO A 1 331 ? 28.286 -10.803 -75.446 1.00 50.47 331 PRO A CA 1
ATOM 2634 C C . PRO A 1 331 ? 28.644 -12.310 -75.488 1.00 50.47 331 PRO A C 1
ATOM 2636 O O . PRO A 1 331 ? 27.763 -13.149 -75.337 1.00 50.47 331 PRO A O 1
ATOM 2639 N N . GLY A 1 332 ? 29.915 -12.692 -75.665 1.00 48.84 332 GLY A N 1
ATOM 2640 C CA . GLY A 1 332 ? 30.339 -14.094 -75.831 1.00 48.84 332 GLY A CA 1
ATOM 2641 C C . GLY A 1 332 ? 31.533 -14.557 -74.990 1.00 48.84 332 GLY A C 1
ATOM 2642 O O . GLY A 1 332 ? 31.989 -15.682 -75.184 1.00 48.84 332 GLY A O 1
ATOM 2643 N N . HIS A 1 333 ? 32.075 -13.727 -74.089 1.00 49.94 333 HIS A N 1
ATOM 2644 C CA . HIS A 1 333 ? 33.358 -14.014 -73.416 1.00 49.94 333 HIS A CA 1
ATOM 2645 C C . HIS A 1 333 ? 33.329 -13.987 -71.881 1.00 49.94 333 HIS A C 1
ATOM 2647 O O . HIS A 1 333 ? 34.381 -14.054 -71.254 1.00 49.94 333 HIS A O 1
ATOM 2653 N N . TYR A 1 334 ? 32.147 -13.953 -71.264 1.00 47.16 334 TYR A N 1
ATOM 2654 C CA . TYR A 1 334 ? 32.005 -13.940 -69.804 1.00 47.16 334 TYR A CA 1
ATOM 2655 C C . TYR A 1 334 ? 31.315 -15.206 -69.291 1.00 47.16 334 TYR A C 1
ATOM 2657 O O . TYR A 1 334 ? 30.275 -15.139 -68.645 1.00 47.16 334 TYR A O 1
ATOM 2665 N N . TYR A 1 335 ? 31.896 -16.367 -69.581 1.00 42.47 335 TYR A N 1
ATOM 2666 C CA . TYR A 1 335 ? 31.766 -17.511 -68.682 1.00 42.47 335 TYR A CA 1
ATOM 2667 C C . TYR A 1 335 ? 33.031 -17.510 -67.828 1.00 42.47 335 TYR A C 1
ATOM 2669 O O . TYR A 1 335 ? 34.110 -17.850 -68.304 1.00 42.47 335 TYR A O 1
ATOM 2677 N N . LEU A 1 336 ? 32.907 -16.983 -66.612 1.00 43.03 336 LEU A N 1
ATOM 2678 C CA . LEU A 1 336 ? 33.894 -17.190 -65.559 1.00 43.03 336 LEU A CA 1
ATOM 2679 C C . LEU A 1 336 ? 33.562 -18.551 -64.936 1.00 43.03 336 LEU A C 1
ATOM 2681 O O . LEU A 1 336 ? 32.443 -18.706 -64.443 1.00 43.03 336 LEU A O 1
ATOM 2685 N N . ASP A 1 337 ? 34.489 -19.507 -65.023 1.00 33.38 337 ASP A N 1
ATOM 2686 C CA . ASP A 1 337 ? 34.504 -20.696 -64.154 1.00 33.38 337 ASP A CA 1
ATOM 2687 C C . ASP A 1 337 ? 34.735 -20.297 -62.688 1.00 33.38 337 ASP A C 1
ATOM 2689 O O . ASP A 1 337 ? 35.516 -19.338 -62.450 1.00 33.38 337 ASP A O 1
#

pLDDT: mean 73.93, std 21.65, range [30.08, 98.69]

Radius of gyration: 67.94 Å; chains: 1; bounding box: 137×52×200 Å

Sequence (337 aa):
MNTVCQVCGVGNNPEDLILCTICKNAAQHSYCCGFHKIPKKDENVVWSCEQCVPIIIRKIDPSSAPNATRTGTGTSSHRLDKSVTHRLLQKPRHLADYASMPYLTGYYGSLIEHADHPFTTSRTEWEHLTAQTESNLNAVAMDLSLRLVAVAKARIARRIGSKSNTKLEGLTQERNELAERVLHLEGKMKECHERMAAWQAAFEGLESQYTTLEIDHRNCMSNYKLLENSFNELKLAHGNCDGRYKTLLKEYADSEEVHRKRSATAAVEWKRMKIGCFHNGMKHEREMCNLVYPSLLNMIVPRSEAEWERWRKYGTPVKHPLIGALISEFPGHYYLD

Secondary structure (DSSP, 8-state):
-----TTT-----GGGEEEPTTTSS-EEETTTTT-SSPPPTT-------TTTHHHHHHHS-TT-------------------------------------------------S---------HHHHHHHHHHHHHHHHHHHHHHHHHHHHHHHHHHHHHHHHHHHHHHHHHHHHHHHHHHHHHHHHHHHHHHHHHHHHHHHHHHHHHHHHHHHHHHHHHHHHHHHHHHHHHHHHHHHHHHHHHHHHHHHHHHHHHHHHHHHHHHHHHHHHHHHHHHHHHTT---HHHHHHHHHHHHHHHHS-SSHHHHHHHHHH---TT-HHHHHHHHH-TTS----

InterPro domains:
  IPR001965 Zinc finger, PHD-type [SM00249] (4-53)
  IPR011011 Zinc finger, FYVE/PHD-type [SSF57903] (3-56)
  IPR013083 Zinc finger, RING/FYVE/PHD-type [G3DSA:3.30.40.10] (1-74)
  IPR019786 Zinc finger, PHD-type, conserved site [PS01359] (5-52)
  IPR019787 Zinc finger, PHD-finger [PF00628] (5-52)